Protein AF-A0A8S8Z5A9-F1 (afdb_monomer)

pLDDT: mean 86.57, std 15.51, range [42.53, 98.75]

Foldseek 3Di:
DLAADEAEDEDFFADDPVRLVVSLVVVQVCLVVPVRYQEYEYHWQQLPQDPCNVVVVDPPTGRTDDLVRLLVSQLVSQVSCPVRHQAYEYDCQAQPLVSNLVSCVSNHFKDFWFQLDDDPSVNRPRPHDRGDAPLNVQVSQVVVVHWKFWADPNRDTPGIPPDDDPDCDPRRVDNDGDIIMIGD

Structure (mmCIF, N/CA/C/O backbone):
data_AF-A0A8S8Z5A9-F1
#
_entry.id   AF-A0A8S8Z5A9-F1
#
loop_
_atom_site.group_PDB
_atom_site.id
_atom_site.type_symbol
_atom_site.label_atom_id
_atom_site.label_alt_id
_atom_site.label_comp_id
_atom_site.label_asym_id
_atom_site.label_entity_id
_atom_site.label_seq_id
_atom_site.pdbx_PDB_ins_code
_atom_site.Cartn_x
_atom_site.Cartn_y
_atom_site.Cartn_z
_atom_site.occupancy
_atom_site.B_iso_or_equiv
_atom_site.auth_seq_id
_atom_site.auth_comp_id
_atom_site.auth_asym_id
_atom_site.auth_atom_id
_atom_site.pdbx_PDB_model_num
ATOM 1 N N . MET A 1 1 ? 13.639 -3.369 20.917 1.00 74.44 1 MET A N 1
ATOM 2 C CA . MET A 1 1 ? 13.178 -1.964 21.023 1.00 74.44 1 MET A CA 1
ATOM 3 C C . MET A 1 1 ? 11.652 -1.813 21.007 1.00 74.44 1 MET A C 1
ATOM 5 O O . MET A 1 1 ? 11.194 -0.765 21.423 1.00 74.44 1 MET A O 1
ATOM 9 N N . GLY A 1 2 ? 10.850 -2.814 20.597 1.00 85.44 2 GLY A N 1
ATOM 10 C CA . GLY A 1 2 ? 9.377 -2.761 20.727 1.00 85.44 2 GLY A CA 1
ATOM 11 C C . GLY A 1 2 ? 8.669 -1.743 19.820 1.00 85.44 2 GLY A C 1
ATOM 12 O O . GLY A 1 2 ? 7.470 -1.531 19.959 1.00 85.44 2 GLY A O 1
ATOM 13 N N . ILE A 1 3 ? 9.410 -1.118 18.902 1.00 89.69 3 ILE A N 1
ATOM 14 C CA . ILE A 1 3 ? 8.929 -0.080 17.990 1.00 89.69 3 ILE A CA 1
ATOM 15 C C . ILE A 1 3 ? 8.166 -0.740 16.844 1.00 89.69 3 ILE A C 1
ATOM 17 O O . ILE A 1 3 ? 8.626 -1.734 16.280 1.00 89.69 3 ILE A O 1
ATOM 21 N N . LYS A 1 4 ? 7.010 -0.171 16.507 1.00 93.62 4 LYS A N 1
ATOM 22 C CA . LYS A 1 4 ? 6.229 -0.550 15.332 1.00 93.62 4 LYS A CA 1
ATOM 23 C C . LYS A 1 4 ? 6.688 0.233 14.109 1.00 93.62 4 LYS A C 1
ATOM 25 O O . LYS A 1 4 ? 7.067 1.394 14.236 1.00 93.62 4 LYS A O 1
ATOM 30 N N . SER A 1 5 ? 6.675 -0.412 12.948 1.00 93.94 5 SER A N 1
ATOM 31 C CA . SER A 1 5 ? 7.150 0.184 11.700 1.00 93.94 5 SER A CA 1
ATOM 32 C C . SER A 1 5 ? 6.285 -0.211 10.508 1.00 93.94 5 SER A C 1
ATOM 34 O O . SER A 1 5 ? 5.517 -1.171 10.560 1.00 93.94 5 SER A O 1
ATOM 36 N N . THR A 1 6 ? 6.472 0.506 9.411 1.00 95.38 6 THR A N 1
ATOM 37 C CA . THR A 1 6 ? 5.858 0.244 8.113 1.00 95.38 6 THR A CA 1
ATOM 38 C C . THR A 1 6 ? 6.874 -0.446 7.205 1.00 95.38 6 THR A C 1
ATOM 40 O O . THR A 1 6 ? 8.038 -0.045 7.151 1.00 95.38 6 THR A O 1
ATOM 43 N N . SER A 1 7 ? 6.446 -1.475 6.472 1.00 97.75 7 SER A N 1
ATOM 44 C CA . SER A 1 7 ? 7.240 -2.082 5.396 1.00 97.75 7 SER A CA 1
ATOM 45 C C . SER A 1 7 ? 6.749 -1.576 4.040 1.00 97.75 7 SER A C 1
ATOM 47 O O . SER A 1 7 ? 5.551 -1.379 3.846 1.00 97.75 7 SER A O 1
ATOM 49 N N . THR A 1 8 ? 7.654 -1.321 3.091 1.00 97.62 8 THR A N 1
ATOM 50 C CA . THR A 1 8 ? 7.276 -0.795 1.768 1.00 97.62 8 THR A CA 1
ATOM 51 C C . THR A 1 8 ? 8.057 -1.473 0.652 1.00 97.62 8 THR A C 1
ATOM 53 O O . THR A 1 8 ? 9.186 -1.911 0.858 1.00 97.62 8 THR A O 1
ATOM 56 N N . MET A 1 9 ? 7.469 -1.531 -0.542 1.00 98.06 9 MET A N 1
ATOM 57 C CA . MET A 1 9 ? 8.161 -1.961 -1.758 1.00 98.06 9 MET A CA 1
ATOM 58 C C . MET A 1 9 ? 7.775 -1.047 -2.913 1.00 98.06 9 MET A C 1
ATOM 60 O O . MET A 1 9 ? 6.607 -0.992 -3.296 1.00 98.06 9 MET A O 1
ATOM 64 N N . MET A 1 10 ? 8.758 -0.365 -3.501 1.00 96.25 10 MET A N 1
ATOM 65 C CA . MET A 1 10 ? 8.543 0.310 -4.775 1.00 96.25 10 MET A CA 1
ATOM 66 C C . MET A 1 10 ? 8.457 -0.720 -5.909 1.00 96.25 10 MET A C 1
ATOM 68 O O . MET A 1 10 ? 9.209 -1.694 -5.916 1.00 96.25 10 MET A O 1
ATOM 72 N N . PHE A 1 11 ? 7.542 -0.519 -6.855 1.00 97.31 11 PHE A N 1
ATOM 73 C CA . PHE A 1 11 ? 7.391 -1.377 -8.031 1.00 97.31 11 PHE A CA 1
ATOM 74 C C . PHE A 1 11 ? 7.001 -0.564 -9.271 1.00 97.31 11 PHE A C 1
ATOM 76 O O . PHE A 1 11 ? 6.548 0.573 -9.173 1.00 97.31 11 PHE A O 1
ATOM 83 N N . GLY A 1 12 ? 7.173 -1.148 -10.452 1.00 95.56 12 GLY A N 1
ATOM 84 C CA . GLY A 1 12 ? 6.837 -0.544 -11.737 1.00 95.56 12 GLY A CA 1
ATOM 85 C C . GLY A 1 12 ? 7.965 0.278 -12.359 1.00 95.56 12 GLY A C 1
ATOM 86 O O . GLY A 1 12 ? 7.700 1.016 -13.304 1.00 95.56 12 GLY A O 1
ATOM 87 N N . HIS A 1 13 ? 9.209 0.164 -11.878 1.00 94.19 13 HIS A N 1
ATOM 88 C CA . HIS A 1 13 ? 10.357 0.883 -12.443 1.00 94.19 13 HIS A CA 1
ATOM 89 C C . HIS A 1 13 ? 11.200 -0.012 -13.360 1.00 94.19 13 HIS A C 1
ATOM 91 O O . HIS A 1 13 ? 11.236 0.190 -14.567 1.00 94.19 13 HIS A O 1
ATOM 97 N N . LEU A 1 14 ? 11.852 -1.038 -12.823 1.00 95.62 14 LEU A N 1
ATOM 98 C CA . LEU A 1 14 ? 12.935 -1.807 -13.477 1.00 95.62 14 LEU A CA 1
ATOM 99 C C . LEU A 1 14 ? 13.026 -3.250 -12.975 1.00 95.62 14 LEU A C 1
ATOM 101 O O . LEU A 1 14 ? 13.651 -4.103 -13.591 1.00 95.62 14 LEU A O 1
ATOM 105 N N . GLU A 1 15 ? 12.436 -3.511 -11.820 1.00 96.31 15 GLU A N 1
ATOM 106 C CA . GLU A 1 15 ? 12.487 -4.777 -11.127 1.00 96.31 15 GLU A CA 1
ATOM 107 C C . GLU A 1 15 ? 11.745 -5.887 -11.880 1.00 96.31 15 GLU A C 1
ATOM 109 O O . GLU A 1 15 ? 10.695 -5.664 -12.492 1.00 96.31 15 GLU A O 1
ATOM 114 N N . THR A 1 16 ? 12.297 -7.096 -11.801 1.00 97.00 16 THR A N 1
ATOM 115 C CA . THR A 1 16 ? 11.665 -8.315 -12.302 1.00 97.00 16 THR A CA 1
ATOM 116 C C . THR A 1 16 ? 10.656 -8.843 -11.279 1.00 97.00 16 THR A C 1
ATOM 118 O O . THR A 1 16 ? 10.662 -8.451 -10.109 1.00 97.00 16 THR A O 1
ATOM 121 N N . ASN A 1 17 ? 9.806 -9.785 -11.694 1.00 97.44 17 ASN A N 1
ATOM 122 C CA . ASN A 1 17 ? 8.900 -10.466 -10.763 1.00 97.44 17 ASN A CA 1
ATOM 123 C C . ASN A 1 17 ? 9.666 -11.204 -9.655 1.00 97.44 17 ASN A C 1
ATOM 125 O O . ASN A 1 17 ? 9.225 -11.201 -8.512 1.00 97.44 17 ASN A O 1
ATOM 129 N N . GLU A 1 18 ? 10.831 -11.772 -9.975 1.00 98.38 18 GLU A N 1
ATOM 130 C CA . GLU A 1 18 ? 11.703 -12.429 -9.000 1.00 98.38 18 GLU A CA 1
ATOM 131 C C . GLU A 1 18 ? 12.180 -11.451 -7.919 1.00 98.38 18 GLU A C 1
ATOM 133 O O . GLU A 1 18 ? 12.081 -11.756 -6.734 1.00 98.38 18 GLU A O 1
ATOM 138 N N . HIS A 1 19 ? 12.592 -10.233 -8.294 1.00 98.50 19 HIS A N 1
ATOM 139 C CA . HIS A 1 19 ? 12.965 -9.207 -7.315 1.00 98.50 19 HIS A CA 1
ATOM 140 C C . HIS A 1 19 ? 11.805 -8.857 -6.374 1.00 98.50 19 HIS A C 1
ATOM 142 O O . HIS A 1 19 ? 12.014 -8.724 -5.170 1.00 98.50 19 HIS A O 1
ATOM 148 N N . ARG A 1 20 ? 10.579 -8.732 -6.902 1.00 98.44 20 ARG A N 1
ATOM 149 C CA . ARG A 1 20 ? 9.388 -8.428 -6.088 1.00 98.44 20 ARG A CA 1
ATOM 150 C C . ARG A 1 20 ? 9.061 -9.559 -5.114 1.00 98.44 20 ARG A C 1
ATOM 152 O O . ARG A 1 20 ? 8.795 -9.298 -3.945 1.00 98.44 20 ARG A O 1
ATOM 159 N N . VAL A 1 21 ? 9.103 -10.806 -5.585 1.00 98.38 21 VAL A N 1
ATOM 160 C CA . VAL A 1 21 ? 8.853 -11.993 -4.752 1.00 98.38 21 VAL A CA 1
ATOM 161 C C . VAL A 1 21 ? 9.907 -12.106 -3.652 1.00 98.38 21 VAL A C 1
ATOM 163 O O . VAL A 1 21 ? 9.539 -12.238 -2.489 1.00 98.38 21 VAL A O 1
ATOM 166 N N . ASN A 1 22 ? 11.191 -11.961 -3.986 1.00 98.69 22 ASN A N 1
ATOM 167 C CA . ASN A 1 22 ? 12.280 -12.019 -3.006 1.00 98.69 22 ASN A CA 1
ATOM 168 C C . ASN A 1 22 ? 12.183 -10.894 -1.964 1.00 98.69 22 ASN A C 1
ATOM 170 O O . ASN A 1 22 ? 12.475 -11.112 -0.788 1.00 98.69 22 ASN A O 1
ATOM 174 N N . HIS A 1 23 ? 11.739 -9.698 -2.362 1.00 98.75 23 HIS A N 1
ATOM 175 C CA . HIS A 1 23 ? 11.509 -8.595 -1.428 1.00 98.75 23 HIS A CA 1
ATOM 176 C C . HIS A 1 23 ? 10.339 -8.902 -0.478 1.00 98.75 23 HIS A C 1
ATOM 178 O O . HIS A 1 23 ? 10.478 -8.743 0.734 1.00 98.75 23 HIS A O 1
ATOM 184 N N . LEU A 1 24 ? 9.211 -9.404 -0.994 1.00 98.69 24 LEU A N 1
ATOM 185 C CA . LEU A 1 24 ? 8.075 -9.813 -0.158 1.00 98.69 24 LEU A CA 1
ATOM 186 C C . LEU A 1 24 ? 8.448 -10.941 0.810 1.00 98.69 24 LEU A C 1
ATOM 188 O O . LEU A 1 24 ? 8.054 -10.890 1.973 1.00 98.69 24 LEU A O 1
ATOM 192 N N . ASP A 1 25 ? 9.221 -11.928 0.356 1.00 98.69 25 ASP A N 1
ATOM 193 C CA . ASP A 1 25 ? 9.706 -13.023 1.201 1.00 98.69 25 ASP A CA 1
ATOM 194 C C . ASP A 1 25 ? 10.644 -12.508 2.302 1.00 98.69 25 ASP A C 1
ATOM 196 O O . ASP A 1 25 ? 10.454 -12.813 3.474 1.00 98.69 25 ASP A O 1
ATOM 200 N N . THR A 1 26 ? 11.559 -11.596 1.964 1.00 98.75 26 THR A N 1
ATOM 201 C CA . THR A 1 26 ? 12.422 -10.928 2.953 1.00 98.75 26 THR A CA 1
ATOM 202 C C . THR A 1 26 ? 11.601 -10.190 4.018 1.00 98.75 26 THR A C 1
ATOM 204 O O . THR A 1 26 ? 11.850 -10.348 5.212 1.00 98.75 26 THR A O 1
ATOM 207 N N . ILE A 1 27 ? 10.586 -9.413 3.615 1.00 98.62 27 ILE A N 1
ATOM 208 C CA . ILE A 1 27 ? 9.681 -8.721 4.552 1.00 98.62 27 ILE A CA 1
ATOM 209 C C . ILE A 1 27 ? 8.958 -9.732 5.449 1.00 98.62 27 ILE A C 1
ATOM 211 O O . ILE A 1 27 ? 8.841 -9.518 6.658 1.00 98.62 27 ILE A O 1
ATOM 215 N N . ARG A 1 28 ? 8.485 -10.836 4.867 1.00 98.56 28 ARG A N 1
ATOM 216 C CA . ARG A 1 28 ? 7.773 -11.899 5.577 1.00 98.56 28 ARG A CA 1
ATOM 217 C C . ARG A 1 28 ? 8.649 -12.563 6.635 1.00 98.56 28 ARG A C 1
ATOM 219 O O . ARG A 1 28 ? 8.179 -12.746 7.757 1.00 98.56 28 ARG A O 1
ATOM 226 N N . GLU A 1 29 ? 9.891 -12.908 6.310 1.00 98.62 29 GLU A N 1
ATOM 227 C CA . GLU A 1 29 ? 10.808 -13.543 7.262 1.00 98.62 29 GLU A CA 1
ATOM 228 C C . GLU A 1 29 ? 11.201 -12.580 8.387 1.00 98.62 29 GLU A C 1
ATOM 230 O O . GLU A 1 29 ? 11.067 -12.932 9.559 1.00 98.62 29 GLU A O 1
ATOM 235 N N . ILE A 1 30 ? 11.521 -11.319 8.068 1.00 98.06 30 ILE A N 1
ATOM 236 C CA . ILE A 1 30 ? 11.767 -10.285 9.091 1.00 98.06 30 ILE A CA 1
ATOM 237 C C . ILE A 1 30 ? 10.557 -10.144 10.022 1.00 98.06 30 ILE A C 1
ATOM 239 O O . ILE A 1 30 ? 10.708 -10.018 11.241 1.00 98.06 30 ILE A O 1
ATOM 243 N N . GLN A 1 31 ? 9.340 -10.169 9.478 1.00 97.88 31 GLN A N 1
ATOM 244 C CA . GLN A 1 31 ? 8.137 -10.067 10.294 1.00 97.88 31 GLN A CA 1
ATOM 245 C C . GLN A 1 31 ? 7.926 -11.291 11.185 1.00 97.88 31 GLN A C 1
ATOM 247 O O . GLN A 1 31 ? 7.551 -11.123 12.344 1.00 97.88 31 GLN A O 1
ATOM 252 N N . LYS A 1 32 ? 8.163 -12.506 10.683 1.00 97.81 32 LYS A N 1
ATOM 253 C CA . LYS A 1 32 ? 8.072 -13.730 11.495 1.00 97.81 32 LYS A CA 1
ATOM 254 C C . LYS A 1 32 ? 9.053 -13.710 12.664 1.00 97.81 32 LYS A C 1
ATOM 256 O O . LYS A 1 32 ? 8.712 -14.180 13.744 1.00 97.81 32 LYS A O 1
ATOM 261 N N . GLU A 1 33 ? 10.246 -13.162 12.454 1.00 97.25 33 GLU A N 1
ATOM 262 C CA . GLU A 1 33 ? 11.268 -13.054 13.495 1.00 97.25 33 GLU A CA 1
ATOM 263 C C . GLU A 1 33 ? 10.962 -11.947 14.513 1.00 97.25 33 GLU A C 1
ATOM 265 O O . GLU A 1 33 ? 11.204 -12.119 15.708 1.00 97.25 33 GLU A O 1
ATOM 270 N N . THR A 1 34 ? 10.447 -10.799 14.059 1.00 96.12 34 THR A N 1
ATOM 271 C CA . THR A 1 34 ? 10.408 -9.575 14.882 1.00 96.12 34 THR A CA 1
ATOM 272 C C . THR A 1 34 ? 9.012 -9.116 15.300 1.00 96.12 34 THR A C 1
ATOM 274 O O . THR A 1 34 ? 8.881 -8.428 16.315 1.00 96.12 34 THR A O 1
ATOM 277 N N . GLY A 1 35 ? 7.970 -9.430 14.524 1.00 95.75 35 GLY A N 1
ATOM 278 C CA . GLY A 1 35 ? 6.605 -8.917 14.709 1.00 95.75 35 GLY A CA 1
ATOM 279 C C . GLY A 1 35 ? 6.501 -7.382 14.692 1.00 95.75 35 GLY A C 1
ATOM 280 O O . GLY A 1 35 ? 5.598 -6.805 15.316 1.00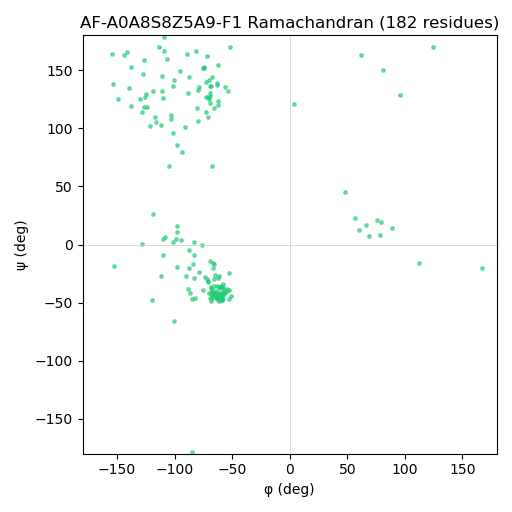 95.75 35 GLY A O 1
ATOM 281 N N . GLY A 1 36 ? 7.474 -6.702 14.076 1.00 95.88 36 GLY A N 1
ATOM 282 C CA . GLY A 1 36 ? 7.641 -5.249 14.143 1.00 95.88 36 GLY A CA 1
ATOM 283 C C . GLY A 1 36 ? 6.775 -4.464 13.157 1.00 95.88 36 GLY A C 1
ATOM 284 O O . GLY A 1 36 ? 6.400 -3.329 13.454 1.00 95.88 36 GLY A O 1
ATOM 285 N N . PHE A 1 37 ? 6.431 -5.049 12.012 1.00 97.31 37 PHE A N 1
ATOM 286 C CA . PHE A 1 37 ? 5.636 -4.382 10.989 1.00 97.31 37 PHE A CA 1
ATOM 287 C C . PHE A 1 37 ? 4.150 -4.388 11.335 1.00 97.31 37 PHE A C 1
ATOM 289 O O . PHE A 1 37 ? 3.590 -5.420 11.710 1.00 97.31 37 PHE A O 1
ATOM 296 N N . THR A 1 38 ? 3.512 -3.229 11.205 1.00 96.12 38 THR A N 1
ATOM 297 C CA . THR A 1 38 ? 2.052 -3.081 11.308 1.00 96.12 38 THR A CA 1
ATOM 298 C C . THR A 1 38 ? 1.370 -3.235 9.958 1.00 96.12 38 THR A C 1
ATOM 300 O O . THR A 1 38 ? 0.216 -3.656 9.906 1.00 96.12 38 THR A O 1
ATOM 303 N N . GLU A 1 39 ? 2.082 -2.915 8.877 1.00 97.25 39 GLU A N 1
ATOM 304 C CA . GLU A 1 39 ? 1.544 -2.892 7.523 1.00 97.25 39 GLU A CA 1
ATOM 305 C C . GLU A 1 39 ? 2.617 -3.113 6.451 1.00 97.25 39 GLU A C 1
ATOM 307 O O . GLU A 1 39 ? 3.824 -2.941 6.678 1.00 97.25 39 GLU A O 1
ATOM 312 N N . PHE A 1 40 ? 2.135 -3.440 5.256 1.00 98.38 40 PHE A N 1
ATOM 313 C CA . PHE A 1 40 ? 2.887 -3.426 4.013 1.00 98.38 40 PHE A CA 1
ATOM 314 C C . PHE A 1 40 ? 2.269 -2.433 3.019 1.00 98.38 40 PHE A C 1
ATOM 316 O O . PHE A 1 40 ? 1.060 -2.448 2.789 1.00 98.38 40 PHE A O 1
ATOM 323 N N . VAL A 1 41 ? 3.105 -1.590 2.406 1.00 97.69 41 VAL A N 1
ATOM 324 C CA . VAL A 1 41 ? 2.687 -0.573 1.427 1.00 97.69 41 VAL A CA 1
ATOM 325 C C . VAL A 1 41 ? 3.401 -0.803 0.088 1.00 97.69 41 VAL A C 1
ATOM 327 O O . VAL A 1 41 ? 4.578 -0.446 -0.056 1.00 97.69 41 VAL A O 1
ATOM 330 N N . PRO A 1 42 ? 2.734 -1.385 -0.923 1.00 97.19 42 PRO A N 1
ATOM 331 C CA . PRO A 1 42 ? 3.243 -1.384 -2.287 1.00 97.19 42 PRO A CA 1
ATOM 332 C C . PRO A 1 42 ? 3.140 0.032 -2.876 1.00 97.19 42 PRO A C 1
ATOM 334 O O . PRO A 1 42 ? 2.083 0.662 -2.871 1.00 97.19 42 PRO A O 1
ATOM 337 N N . LEU A 1 43 ? 4.252 0.550 -3.394 1.00 95.31 43 LEU A N 1
ATOM 338 C CA . LEU A 1 43 ? 4.366 1.917 -3.897 1.00 95.31 43 LEU A CA 1
ATOM 339 C C . LEU A 1 43 ? 4.664 1.907 -5.393 1.00 95.31 43 LEU A C 1
ATOM 341 O O . LEU A 1 43 ? 5.794 1.663 -5.814 1.00 95.31 43 LEU A O 1
ATOM 345 N N . ASN A 1 44 ? 3.660 2.224 -6.205 1.00 93.38 44 ASN A N 1
ATOM 346 C CA . ASN A 1 44 ? 3.865 2.356 -7.639 1.00 93.38 44 ASN A CA 1
ATOM 347 C C . ASN A 1 44 ? 4.834 3.511 -7.940 1.00 93.38 44 ASN A C 1
ATOM 349 O O . ASN A 1 44 ? 4.807 4.584 -7.308 1.00 93.38 44 ASN A O 1
ATOM 353 N N . PHE A 1 45 ? 5.738 3.254 -8.877 1.00 93.31 45 PHE A N 1
ATOM 354 C CA . PHE A 1 45 ? 6.730 4.203 -9.336 1.00 93.31 45 PHE A CA 1
ATOM 355 C C . PHE A 1 45 ? 6.053 5.330 -10.119 1.00 93.31 45 PHE A C 1
ATOM 357 O O . PHE A 1 45 ? 5.393 5.099 -11.127 1.00 93.31 45 PHE A O 1
ATOM 364 N N . VAL A 1 46 ? 6.244 6.562 -9.646 1.00 88.06 46 VAL A N 1
ATOM 365 C CA . VAL A 1 46 ? 5.755 7.776 -10.304 1.00 88.06 46 VAL A CA 1
ATOM 366 C C . VAL A 1 46 ? 6.947 8.425 -10.996 1.00 88.06 46 VAL A C 1
ATOM 368 O O . VAL A 1 46 ? 7.860 8.931 -10.348 1.00 88.06 46 VAL A O 1
ATOM 371 N N . TYR A 1 47 ? 6.970 8.342 -12.324 1.00 87.00 47 TYR A N 1
ATOM 372 C CA . TYR A 1 47 ? 8.139 8.708 -13.125 1.00 87.00 47 TYR A CA 1
ATOM 373 C C . TYR A 1 47 ? 8.317 10.213 -13.341 1.00 87.00 47 TYR A C 1
ATOM 375 O O . TYR A 1 47 ? 9.427 10.651 -13.643 1.00 87.00 47 TYR A O 1
ATOM 383 N N . SER A 1 48 ? 7.229 10.983 -13.234 1.00 81.50 48 SER A N 1
ATOM 384 C CA . SER A 1 48 ? 7.136 12.387 -13.654 1.00 81.50 48 SER A CA 1
ATOM 385 C C . SER A 1 48 ? 8.214 13.261 -13.021 1.00 81.50 48 SER A C 1
ATOM 387 O O . SER A 1 48 ? 8.807 14.068 -13.726 1.00 81.50 48 SER A O 1
ATOM 389 N N . GLU A 1 49 ? 8.546 13.027 -11.749 1.00 76.69 49 GLU A N 1
ATOM 390 C CA . GLU A 1 49 ? 9.580 13.763 -11.009 1.00 76.69 49 GLU A CA 1
ATOM 391 C C . GLU A 1 49 ? 10.841 12.944 -10.689 1.00 76.69 49 GLU A C 1
ATOM 393 O O . GLU A 1 49 ? 11.767 13.449 -10.059 1.00 76.69 49 GLU A O 1
ATOM 398 N N . ALA A 1 50 ? 10.943 11.702 -11.168 1.00 85.69 50 ALA A N 1
ATOM 399 C CA . ALA A 1 50 ? 12.066 10.825 -10.848 1.00 85.69 50 ALA A CA 1
ATOM 400 C C . ALA A 1 50 ? 13.308 11.136 -11.719 1.00 85.69 50 ALA A C 1
ATOM 402 O O . ALA A 1 50 ? 13.266 10.906 -12.935 1.00 85.69 50 ALA A O 1
ATOM 403 N N . PRO A 1 51 ? 14.458 11.559 -11.141 1.00 87.38 51 PRO A N 1
ATOM 404 C CA . PRO A 1 51 ? 15.666 11.876 -11.915 1.00 87.38 51 PRO A CA 1
ATOM 405 C C . PRO A 1 51 ? 16.167 10.701 -12.761 1.00 87.38 51 PRO A C 1
ATOM 407 O O . PRO A 1 51 ? 16.588 10.886 -13.900 1.00 87.38 51 PRO A O 1
ATOM 410 N N . MET A 1 52 ? 16.048 9.478 -12.237 1.00 87.69 52 MET A N 1
ATOM 411 C CA . MET A 1 52 ? 16.402 8.247 -12.951 1.00 87.69 52 MET A CA 1
ATOM 412 C C . MET A 1 52 ? 15.635 8.068 -14.266 1.00 87.69 52 MET A C 1
ATOM 414 O O . MET A 1 52 ? 16.205 7.570 -15.236 1.00 87.69 52 MET A O 1
ATOM 418 N N . TYR A 1 53 ? 14.376 8.518 -14.320 1.00 89.19 53 TYR A N 1
ATOM 419 C CA . TYR A 1 53 ? 13.577 8.506 -15.542 1.00 89.19 53 TYR A CA 1
ATOM 420 C C . TYR A 1 53 ? 13.887 9.719 -16.424 1.00 89.19 53 TYR A C 1
ATOM 422 O O . TYR A 1 53 ? 14.127 9.559 -17.620 1.00 89.19 53 TYR A O 1
ATOM 430 N N . LYS A 1 54 ? 13.950 10.927 -15.845 1.00 89.56 54 LYS A N 1
ATOM 431 C CA . LYS A 1 54 ? 14.244 12.171 -16.587 1.00 89.56 54 LYS A CA 1
ATOM 432 C C . LYS A 1 54 ? 15.578 12.109 -17.335 1.00 89.56 54 LYS A C 1
ATOM 434 O O . LYS A 1 54 ? 15.665 12.572 -18.467 1.00 89.56 54 LYS A O 1
ATOM 439 N N . HIS A 1 55 ? 16.596 11.511 -16.723 1.00 91.00 55 HIS A N 1
ATOM 440 C CA . HIS A 1 55 ? 17.939 11.406 -17.294 1.00 91.00 55 HIS A CA 1
ATOM 441 C C . HIS A 1 55 ? 18.223 10.055 -17.959 1.00 91.00 55 HIS A C 1
ATOM 443 O O . HIS A 1 55 ? 19.353 9.837 -18.382 1.00 91.00 55 HIS A O 1
ATOM 449 N N . GLN A 1 56 ? 17.227 9.160 -18.050 1.00 89.69 56 GLN A N 1
ATOM 450 C CA . GLN A 1 56 ? 17.372 7.822 -18.643 1.00 89.69 56 GLN A CA 1
ATOM 451 C C . GLN A 1 56 ? 18.610 7.079 -18.104 1.00 89.69 56 GLN A C 1
ATOM 453 O O . GLN A 1 56 ? 19.386 6.501 -18.859 1.00 89.69 56 GLN A O 1
ATOM 458 N N . LEU A 1 57 ? 18.810 7.117 -16.778 1.00 91.94 57 LEU A N 1
ATOM 459 C CA . LEU A 1 57 ? 20.026 6.592 -16.134 1.00 91.94 57 LEU A CA 1
ATOM 460 C C . LEU A 1 57 ? 20.179 5.070 -16.277 1.00 91.94 57 LEU A C 1
ATOM 462 O O . LEU A 1 57 ? 21.261 4.534 -16.047 1.00 91.94 57 LEU A O 1
ATOM 466 N N . HIS A 1 58 ? 19.097 4.377 -16.636 1.00 91.69 58 HIS A N 1
ATOM 467 C CA . HIS A 1 58 ? 19.046 2.929 -16.777 1.00 91.69 58 HIS A CA 1
ATOM 468 C C . HIS A 1 58 ? 18.230 2.539 -18.008 1.00 91.69 58 HIS A C 1
ATOM 470 O O . HIS A 1 58 ? 17.124 3.043 -18.217 1.00 91.69 58 HIS A O 1
ATOM 476 N N . GLU A 1 59 ? 18.754 1.596 -18.789 1.00 91.69 59 GLU A N 1
ATOM 477 C CA . GLU A 1 59 ? 18.017 0.986 -19.892 1.00 91.69 59 GLU A CA 1
ATOM 478 C C . GLU A 1 59 ? 16.791 0.225 -19.362 1.00 91.69 59 GLU A C 1
ATOM 480 O O . GLU A 1 59 ? 16.847 -0.440 -18.328 1.00 91.69 59 GLU A O 1
ATOM 485 N N . GLY A 1 60 ? 15.661 0.344 -20.063 1.00 90.19 60 GLY A N 1
ATOM 486 C CA . GLY A 1 60 ? 14.424 -0.353 -19.705 1.00 90.19 60 GLY A CA 1
ATOM 487 C C . GLY A 1 60 ? 13.628 0.275 -18.556 1.00 90.19 60 GLY A C 1
ATOM 488 O O . GLY A 1 60 ? 12.649 -0.328 -18.113 1.00 90.19 60 GLY A O 1
ATOM 489 N N . ILE A 1 61 ? 13.997 1.472 -18.077 1.00 93.88 61 ILE A N 1
ATOM 490 C CA . ILE A 1 61 ? 13.241 2.149 -17.017 1.00 93.88 61 ILE A CA 1
ATOM 491 C C . ILE A 1 61 ? 11.812 2.471 -17.470 1.00 93.88 61 ILE A C 1
ATOM 493 O O . ILE A 1 61 ? 11.568 3.126 -18.486 1.00 93.88 61 ILE A O 1
ATOM 497 N N . ARG A 1 62 ? 10.841 1.985 -16.699 1.00 93.06 62 ARG A N 1
ATOM 498 C CA . ARG A 1 62 ? 9.409 2.127 -16.966 1.00 93.06 62 ARG A CA 1
ATOM 499 C C . ARG A 1 62 ? 8.851 3.398 -16.332 1.00 93.06 62 ARG A C 1
ATOM 501 O O . ARG A 1 62 ? 9.455 3.998 -15.450 1.00 93.06 62 ARG A O 1
ATOM 508 N N . LYS A 1 63 ? 7.658 3.786 -16.783 1.00 92.19 63 LYS A N 1
ATOM 509 C CA . LYS A 1 63 ? 6.906 4.945 -16.275 1.00 92.19 63 LYS A CA 1
ATOM 510 C C . LYS A 1 63 ? 6.094 4.648 -15.002 1.00 92.19 63 LYS A C 1
ATOM 512 O O . LYS A 1 63 ? 5.363 5.513 -14.544 1.00 92.19 63 LYS A O 1
ATOM 517 N N . GLY A 1 64 ? 6.168 3.433 -14.471 1.00 92.81 64 GLY A N 1
ATOM 518 C CA . GLY A 1 64 ? 5.227 2.920 -13.480 1.00 92.81 64 GLY A CA 1
ATOM 519 C C . GLY A 1 64 ? 4.585 1.618 -13.943 1.00 92.81 64 GLY A C 1
ATOM 520 O O . GLY A 1 64 ? 4.740 1.181 -15.091 1.00 92.81 64 GLY A O 1
ATOM 521 N N . ALA A 1 65 ? 3.874 0.982 -13.024 1.00 93.50 65 ALA A N 1
ATOM 522 C CA . ALA A 1 65 ? 3.120 -0.232 -13.277 1.00 93.50 65 ALA A CA 1
ATOM 523 C C . ALA A 1 65 ? 1.838 0.058 -14.072 1.00 93.50 65 ALA A C 1
ATOM 525 O O . ALA A 1 65 ? 1.243 1.131 -13.966 1.00 93.50 65 ALA A O 1
ATOM 526 N N . SER A 1 66 ? 1.384 -0.927 -14.852 1.00 94.56 66 SER A N 1
ATOM 527 C CA . SER A 1 66 ? 0.031 -0.897 -15.415 1.00 94.56 66 SER A CA 1
ATOM 528 C C . SER A 1 66 ? -1.006 -1.159 -14.319 1.00 94.56 66 SER A C 1
ATOM 530 O O . SER A 1 66 ? -0.682 -1.739 -13.283 1.00 94.56 66 SER A O 1
ATOM 532 N N . SER A 1 67 ? -2.276 -0.817 -14.557 1.00 94.94 67 SER A N 1
ATOM 533 C CA . SER A 1 67 ? -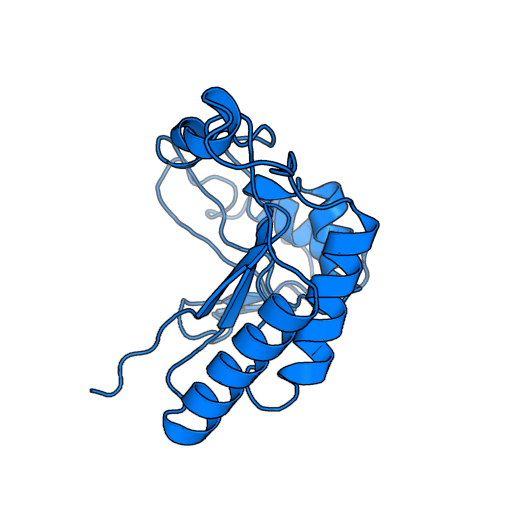3.351 -1.113 -13.598 1.00 94.94 67 SER A CA 1
ATOM 534 C C . SER A 1 67 ? -3.443 -2.609 -13.272 1.00 94.94 67 SER A C 1
ATOM 536 O O . SER A 1 67 ? -3.585 -2.974 -12.112 1.00 94.94 67 SER A O 1
ATOM 538 N N . ASN A 1 68 ? -3.287 -3.490 -14.267 1.00 97.00 68 ASN A N 1
ATOM 539 C CA . ASN A 1 68 ? -3.281 -4.937 -14.030 1.00 97.00 68 ASN A CA 1
ATOM 540 C C . ASN A 1 68 ? -2.098 -5.372 -13.160 1.00 97.00 68 ASN A C 1
ATOM 542 O O . ASN A 1 68 ? -2.260 -6.215 -12.284 1.00 97.00 68 ASN A O 1
ATOM 546 N N . ASP A 1 69 ? -0.920 -4.788 -13.379 1.00 97.00 69 ASP A N 1
ATOM 547 C CA . ASP A 1 69 ? 0.268 -5.093 -12.585 1.00 97.00 69 ASP A CA 1
ATOM 548 C C . ASP A 1 69 ? 0.104 -4.616 -11.131 1.00 97.00 69 ASP A C 1
ATOM 550 O O . ASP A 1 69 ? 0.381 -5.367 -10.200 1.00 97.00 69 ASP A O 1
ATOM 554 N N . ALA A 1 70 ? -0.454 -3.421 -10.915 1.00 97.06 70 ALA A N 1
ATOM 555 C CA . ALA A 1 70 ? -0.769 -2.922 -9.576 1.00 97.06 70 ALA A CA 1
ATOM 556 C C . ALA A 1 70 ? -1.802 -3.800 -8.845 1.00 97.06 70 ALA A C 1
ATOM 558 O O . ALA A 1 70 ? -1.601 -4.114 -7.670 1.00 97.06 70 ALA A O 1
ATOM 559 N N . LEU A 1 71 ? -2.858 -4.256 -9.533 1.00 98.19 71 LEU A N 1
ATOM 560 C CA . LEU A 1 71 ? -3.833 -5.204 -8.978 1.00 98.19 71 LEU A CA 1
ATOM 561 C C . LEU A 1 71 ? -3.162 -6.518 -8.558 1.00 98.19 71 LEU A C 1
ATOM 563 O O . LEU A 1 71 ? -3.365 -6.990 -7.438 1.00 98.19 71 LEU A O 1
ATOM 567 N N . LEU A 1 72 ? -2.326 -7.085 -9.432 1.00 98.19 72 LEU A N 1
ATOM 568 C CA . LEU A 1 72 ? -1.611 -8.331 -9.159 1.00 98.19 72 LEU A CA 1
ATOM 569 C C . LEU A 1 72 ? -0.631 -8.190 -7.996 1.00 98.19 72 LEU A C 1
ATOM 571 O O . LEU A 1 72 ? -0.585 -9.079 -7.152 1.00 98.19 72 LEU A O 1
ATOM 575 N N . VAL A 1 73 ? 0.111 -7.083 -7.906 1.00 98.25 73 VAL A N 1
ATOM 576 C CA . VAL A 1 73 ? 1.027 -6.833 -6.784 1.00 98.25 73 VAL A CA 1
ATOM 577 C C . VAL A 1 73 ? 0.270 -6.836 -5.458 1.00 98.25 73 VAL A C 1
ATOM 579 O O . VAL A 1 73 ? 0.677 -7.550 -4.548 1.00 98.25 73 VAL A O 1
ATOM 582 N N . HIS A 1 74 ? -0.862 -6.136 -5.353 1.00 98.56 74 HIS A N 1
ATOM 583 C CA . HIS A 1 74 ? -1.643 -6.118 -4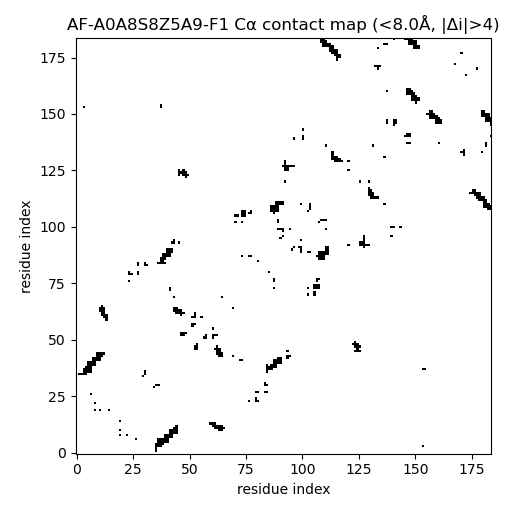.110 1.00 98.56 74 HIS A CA 1
ATOM 584 C C . HIS A 1 74 ? -2.213 -7.502 -3.758 1.00 98.56 74 HIS A C 1
ATOM 586 O O . HIS A 1 74 ? -2.124 -7.927 -2.601 1.00 98.56 74 HIS A O 1
ATOM 592 N N . ALA A 1 75 ? -2.729 -8.243 -4.744 1.00 98.56 75 ALA A N 1
ATOM 593 C CA . ALA A 1 75 ? -3.297 -9.570 -4.508 1.00 98.56 75 ALA A CA 1
ATOM 594 C C . ALA A 1 75 ? -2.226 -10.593 -4.112 1.00 98.56 75 ALA A C 1
ATOM 596 O O . ALA A 1 75 ? -2.419 -11.366 -3.173 1.00 98.56 75 ALA A O 1
ATOM 597 N N . ILE A 1 76 ? -1.072 -10.573 -4.783 1.00 98.50 76 ILE A N 1
ATOM 598 C CA . ILE A 1 76 ? 0.062 -11.442 -4.459 1.00 98.50 76 ILE A CA 1
ATOM 599 C C . ILE A 1 76 ? 0.609 -11.095 -3.075 1.00 98.50 76 ILE A C 1
ATOM 601 O O . ILE A 1 76 ? 0.833 -12.007 -2.281 1.00 98.50 76 ILE A O 1
ATOM 605 N N . SER A 1 77 ? 0.755 -9.810 -2.739 1.00 98.62 77 SER A N 1
ATOM 606 C CA . SER A 1 77 ? 1.160 -9.388 -1.395 1.00 98.62 77 SER A CA 1
ATOM 607 C C . SER A 1 77 ? 0.197 -9.903 -0.328 1.00 98.62 77 SER A C 1
ATOM 609 O O . SER A 1 77 ? 0.657 -10.442 0.676 1.00 98.62 77 SER A O 1
ATOM 611 N N . ARG A 1 78 ? -1.124 -9.838 -0.557 1.00 98.50 78 ARG A N 1
ATOM 612 C CA . ARG A 1 78 ? -2.124 -10.410 0.363 1.00 98.50 78 ARG A CA 1
ATOM 613 C C . ARG A 1 78 ? -1.921 -11.904 0.568 1.00 98.50 78 ARG A C 1
ATOM 615 O O . ARG A 1 78 ? -1.982 -12.367 1.701 1.00 98.50 78 ARG A O 1
ATOM 622 N N . ILE A 1 79 ? -1.675 -12.651 -0.503 1.00 98.38 79 ILE A N 1
ATOM 623 C CA . ILE A 1 79 ? -1.473 -14.102 -0.429 1.00 98.38 79 ILE A CA 1
ATOM 624 C C . ILE A 1 79 ? -0.158 -14.433 0.292 1.00 98.38 79 ILE A C 1
ATOM 626 O O . ILE A 1 79 ? -0.150 -15.256 1.205 1.00 98.38 79 ILE A O 1
ATOM 630 N N . MET A 1 80 ? 0.947 -13.788 -0.086 1.00 98.50 80 MET A N 1
ATOM 631 C CA . MET A 1 80 ? 2.278 -14.073 0.462 1.00 98.50 80 MET A CA 1
ATOM 632 C C . MET A 1 80 ? 2.421 -13.668 1.932 1.00 98.50 80 MET A C 1
ATOM 634 O O . MET A 1 80 ? 3.083 -14.369 2.701 1.00 98.50 80 MET A O 1
ATOM 638 N N . LEU A 1 81 ? 1.800 -12.554 2.325 1.00 98.50 81 LEU A N 1
ATOM 639 C CA . LEU A 1 81 ? 1.872 -12.004 3.681 1.00 98.50 81 LEU A CA 1
ATOM 640 C C . LEU A 1 81 ? 0.711 -12.461 4.576 1.00 98.50 81 LEU A C 1
ATOM 642 O O . LEU A 1 81 ? 0.622 -12.032 5.727 1.00 98.50 81 LEU A O 1
ATOM 646 N N . ASN A 1 82 ? -0.163 -13.339 4.077 1.00 96.88 82 ASN A N 1
ATOM 647 C CA . ASN A 1 82 ? -1.302 -13.852 4.828 1.00 96.88 82 ASN A CA 1
ATOM 648 C C . ASN A 1 82 ? -0.865 -14.454 6.176 1.00 96.88 82 ASN A C 1
ATOM 650 O O . ASN A 1 82 ? 0.064 -15.264 6.224 1.00 96.88 82 ASN A O 1
ATOM 654 N N . ASN A 1 83 ? -1.561 -14.083 7.256 1.00 94.00 83 ASN A N 1
ATOM 655 C CA . ASN A 1 83 ? -1.252 -14.444 8.648 1.00 94.00 83 ASN A CA 1
ATOM 656 C C . ASN A 1 83 ? 0.128 -13.978 9.162 1.00 94.00 83 ASN A C 1
ATOM 658 O O . ASN A 1 83 ? 0.579 -14.455 10.203 1.00 94.00 83 ASN A O 1
ATOM 662 N N . VAL A 1 84 ? 0.822 -13.094 8.436 1.00 97.50 84 VAL A N 1
ATOM 663 C CA . VAL A 1 84 ? 2.135 -12.552 8.826 1.00 97.50 84 VAL A CA 1
ATOM 664 C C . VAL A 1 84 ? 2.076 -11.030 8.968 1.00 97.50 84 VAL A C 1
ATOM 666 O O . VAL A 1 84 ? 2.522 -10.491 9.981 1.00 97.50 84 VAL A O 1
ATOM 669 N N . ILE A 1 85 ? 1.497 -10.336 7.985 1.00 97.88 85 ILE A N 1
ATOM 670 C CA . ILE A 1 85 ? 1.169 -8.907 8.057 1.00 97.88 85 ILE A CA 1
ATOM 671 C C . ILE A 1 85 ? -0.299 -8.754 7.676 1.00 97.88 85 ILE A C 1
ATOM 673 O O . ILE A 1 85 ? -0.686 -9.006 6.534 1.00 97.88 85 ILE A O 1
ATOM 677 N N . ASP A 1 86 ? -1.118 -8.331 8.634 1.00 95.50 86 ASP A N 1
ATOM 678 C CA . ASP A 1 86 ? -2.567 -8.256 8.439 1.00 95.50 86 ASP A CA 1
ATOM 679 C C . ASP A 1 86 ? -2.967 -7.118 7.497 1.00 95.50 86 ASP A C 1
ATOM 681 O O . ASP A 1 86 ? -3.957 -7.229 6.768 1.00 95.50 86 ASP A O 1
ATOM 685 N N . ASN A 1 87 ? -2.176 -6.044 7.465 1.00 97.69 87 ASN A N 1
ATOM 686 C CA . ASN A 1 87 ? -2.559 -4.814 6.795 1.00 97.69 87 ASN A CA 1
ATOM 687 C C . ASN A 1 87 ? -1.758 -4.544 5.527 1.00 97.69 87 ASN A C 1
ATOM 689 O O . ASN A 1 87 ? -0.529 -4.491 5.543 1.00 97.69 87 ASN A O 1
ATOM 693 N N . ILE A 1 88 ? -2.484 -4.331 4.434 1.00 98.19 88 ILE A N 1
ATOM 694 C CA . ILE A 1 88 ? -1.944 -3.864 3.163 1.00 98.19 88 ILE A CA 1
ATOM 695 C C . ILE A 1 88 ? -2.585 -2.517 2.875 1.00 98.19 88 ILE A C 1
ATOM 697 O O . ILE A 1 88 ? -3.786 -2.442 2.584 1.00 98.19 88 ILE A O 1
ATOM 701 N N . GLN A 1 89 ? -1.766 -1.474 2.968 1.00 97.12 89 GLN A N 1
ATOM 702 C CA . GLN A 1 89 ? -2.174 -0.109 2.686 1.00 97.12 89 GLN A CA 1
ATOM 703 C C . GLN A 1 89 ? -1.976 0.190 1.213 1.00 97.12 89 GLN A C 1
ATOM 705 O O . GLN A 1 89 ? -0.894 -0.003 0.660 1.00 97.12 89 GLN A O 1
ATOM 710 N N . MET A 1 90 ? -3.014 0.730 0.591 1.00 94.62 90 MET A N 1
ATOM 711 C CA . MET A 1 90 ? -2.918 1.271 -0.754 1.00 94.62 90 MET A CA 1
ATOM 712 C C . MET A 1 90 ? -2.671 2.791 -0.693 1.00 94.62 90 MET A C 1
ATOM 714 O O . MET A 1 90 ? -3.104 3.472 0.238 1.00 94.62 90 MET A O 1
ATOM 718 N N . SER A 1 91 ? -1.955 3.341 -1.679 1.00 88.62 91 SER A N 1
ATOM 719 C CA . SER A 1 91 ? -1.634 4.774 -1.746 1.00 88.62 91 SER A CA 1
ATOM 720 C C . SER A 1 91 ? -2.540 5.519 -2.734 1.00 88.62 91 SER A C 1
ATOM 722 O O . SER A 1 91 ? -2.259 5.569 -3.932 1.00 88.62 91 SER A O 1
ATOM 724 N N . TRP A 1 92 ? -3.616 6.142 -2.243 1.00 87.56 92 TRP A N 1
ATOM 725 C CA . TRP A 1 92 ? -4.559 6.869 -3.106 1.00 87.56 92 TRP A CA 1
ATOM 726 C C . TRP A 1 92 ? -3.943 8.094 -3.788 1.00 87.56 92 TRP A C 1
ATOM 728 O O . TRP A 1 92 ? -4.365 8.454 -4.882 1.00 87.56 92 TRP A O 1
ATOM 738 N N . VAL A 1 93 ? -2.910 8.696 -3.193 1.00 82.25 93 VAL A N 1
ATOM 739 C CA . VAL A 1 93 ? -2.164 9.810 -3.802 1.00 82.25 93 VAL A CA 1
ATOM 740 C C . VAL A 1 93 ? -1.399 9.375 -5.055 1.00 82.25 93 VAL A C 1
ATOM 742 O O . VAL A 1 93 ? -1.220 10.168 -5.972 1.00 82.25 93 VAL A O 1
ATOM 745 N N . LYS A 1 94 ? -0.965 8.110 -5.123 1.00 83.69 94 LYS A N 1
ATOM 746 C CA . LYS A 1 94 ? -0.283 7.548 -6.299 1.00 83.69 94 LYS A CA 1
ATOM 747 C C . LYS A 1 94 ? -1.273 7.004 -7.325 1.00 83.69 94 LYS A C 1
ATOM 749 O O . LYS A 1 94 ? -1.089 7.204 -8.518 1.00 83.69 94 LYS A O 1
ATOM 754 N N . GLU A 1 95 ? -2.309 6.324 -6.847 1.00 87.56 95 GLU A N 1
ATOM 755 C CA . GLU A 1 95 ? -3.206 5.508 -7.675 1.00 87.56 95 GLU A CA 1
ATOM 756 C C . GLU A 1 95 ? -4.508 6.223 -8.074 1.00 87.56 95 GLU A C 1
ATOM 758 O O . GLU A 1 95 ? -5.188 5.830 -9.021 1.00 87.56 95 GLU A O 1
ATOM 763 N N . GLY A 1 96 ? -4.879 7.273 -7.348 1.00 88.50 96 GLY A N 1
ATOM 764 C CA . GLY A 1 96 ? -6.130 8.003 -7.508 1.00 88.50 96 GLY A CA 1
ATOM 765 C C . GLY A 1 96 ? -7.328 7.329 -6.817 1.00 88.50 96 GLY A C 1
ATOM 766 O O . GLY A 1 96 ? -7.390 6.098 -6.724 1.00 88.50 96 GLY A O 1
ATOM 767 N N . PRO A 1 97 ? -8.343 8.090 -6.354 1.00 87.88 97 PRO A N 1
ATOM 768 C CA . PRO A 1 97 ? -9.415 7.555 -5.500 1.00 87.88 97 PRO A CA 1
ATOM 769 C C . PRO A 1 97 ? -10.234 6.408 -6.115 1.00 87.88 97 PRO A C 1
ATOM 771 O O . PRO A 1 97 ? -10.610 5.463 -5.425 1.00 87.88 97 PRO A O 1
ATOM 774 N N . LYS A 1 98 ? -10.495 6.451 -7.429 1.00 89.50 98 LYS A N 1
ATOM 775 C CA . LYS A 1 98 ? -11.282 5.408 -8.115 1.00 89.50 98 LYS A CA 1
ATOM 776 C C . LYS A 1 98 ? -10.539 4.077 -8.189 1.00 89.50 98 LYS A C 1
ATOM 778 O O . LYS A 1 98 ? -11.116 3.036 -7.894 1.00 89.50 98 LYS A O 1
ATOM 783 N N . PHE A 1 99 ? -9.263 4.102 -8.572 1.00 93.38 99 PHE A N 1
ATOM 784 C CA . PHE A 1 99 ? -8.466 2.878 -8.636 1.00 93.38 99 PHE A CA 1
ATOM 785 C C . PHE A 1 99 ? -8.151 2.356 -7.227 1.00 93.38 99 PHE A C 1
ATOM 787 O O . PHE A 1 99 ? -8.164 1.149 -7.001 1.00 93.38 99 PHE A O 1
ATOM 794 N N . SER A 1 100 ? -8.023 3.259 -6.250 1.00 91.94 100 SER A N 1
ATOM 795 C CA . SER A 1 100 ? -7.901 2.924 -4.826 1.00 91.94 100 SER A CA 1
ATOM 796 C C . SER A 1 100 ? -9.010 2.015 -4.324 1.00 91.94 100 SER A C 1
ATOM 798 O O . SER A 1 100 ? -8.756 0.998 -3.684 1.00 91.94 100 SER A O 1
ATOM 800 N N . GLN A 1 101 ? -10.249 2.349 -4.673 1.00 92.62 101 GLN A N 1
ATOM 801 C CA . GLN A 1 101 ? -11.408 1.538 -4.335 1.00 92.62 101 GLN A CA 1
ATOM 802 C C . GLN A 1 101 ? -11.347 0.135 -4.957 1.00 92.62 101 GLN A C 1
ATOM 804 O O . GLN A 1 101 ? -11.759 -0.836 -4.325 1.00 92.62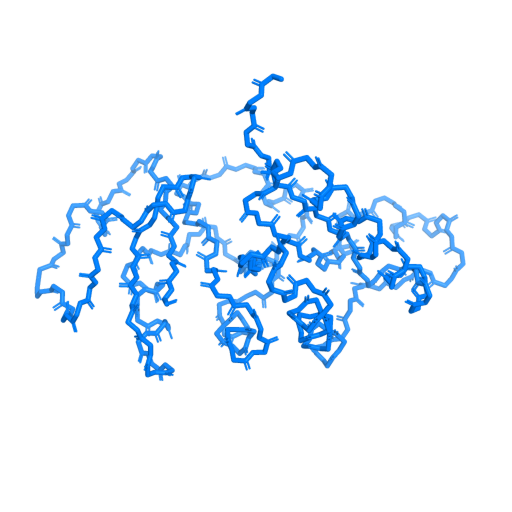 101 GLN A O 1
ATOM 809 N N . LEU A 1 102 ? -10.821 0.002 -6.178 1.00 95.00 102 LEU A N 1
ATOM 810 C CA . LEU A 1 102 ? -10.634 -1.307 -6.800 1.00 95.00 102 LEU A CA 1
ATOM 811 C C . LEU A 1 102 ? -9.565 -2.129 -6.067 1.00 95.00 102 LEU A C 1
ATOM 813 O O . LEU A 1 102 ? -9.762 -3.325 -5.855 1.00 95.00 102 LEU A O 1
ATOM 817 N N . LEU A 1 103 ? -8.477 -1.493 -5.626 1.00 96.88 103 LEU A N 1
ATOM 818 C CA . LEU A 1 103 ? -7.399 -2.145 -4.875 1.00 96.88 103 LEU A CA 1
ATOM 819 C C . LEU A 1 103 ? -7.873 -2.717 -3.529 1.00 96.88 103 LEU A C 1
ATOM 821 O O . LEU A 1 103 ? -7.378 -3.766 -3.111 1.00 96.88 103 LEU A O 1
ATOM 825 N N . LEU A 1 104 ? -8.898 -2.120 -2.907 1.00 95.56 104 LEU A N 1
ATOM 826 C CA . LEU A 1 104 ? -9.559 -2.691 -1.723 1.00 95.56 104 LEU A CA 1
ATOM 827 C C . LEU A 1 104 ? -10.209 -4.062 -1.986 1.00 95.56 104 LEU A C 1
ATOM 829 O O . LEU A 1 104 ? -10.337 -4.884 -1.083 1.00 95.56 104 LEU A O 1
ATOM 833 N N . ASN A 1 105 ? -10.613 -4.337 -3.229 1.00 95.81 105 ASN A N 1
ATOM 834 C CA . ASN A 1 105 ? -11.135 -5.646 -3.634 1.00 95.81 105 ASN A CA 1
ATOM 835 C C . ASN A 1 105 ? -10.031 -6.621 -4.074 1.00 95.81 105 ASN A C 1
ATOM 837 O O . ASN A 1 105 ? -10.318 -7.784 -4.345 1.00 95.81 105 ASN A O 1
ATOM 841 N N . TRP A 1 106 ? -8.780 -6.162 -4.139 1.00 97.38 106 TRP A N 1
ATOM 842 C CA . TRP A 1 106 ? -7.621 -6.917 -4.625 1.00 97.38 106 TRP A CA 1
ATOM 843 C C . TRP A 1 106 ? -6.541 -7.098 -3.554 1.00 97.38 106 TRP A C 1
ATOM 845 O O . TRP A 1 106 ? -5.372 -7.290 -3.863 1.00 97.38 106 TRP A O 1
ATOM 855 N N . GLY A 1 107 ? -6.933 -7.083 -2.279 1.00 95.75 107 GLY A N 1
ATOM 856 C CA . GLY A 1 107 ? -6.071 -7.476 -1.163 1.00 95.75 107 GLY A CA 1
ATOM 857 C C . G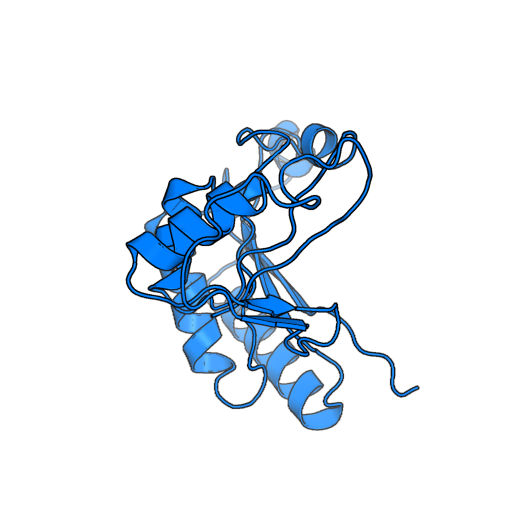LY A 1 107 ? -5.677 -6.343 -0.221 1.00 95.75 107 GLY A C 1
ATOM 85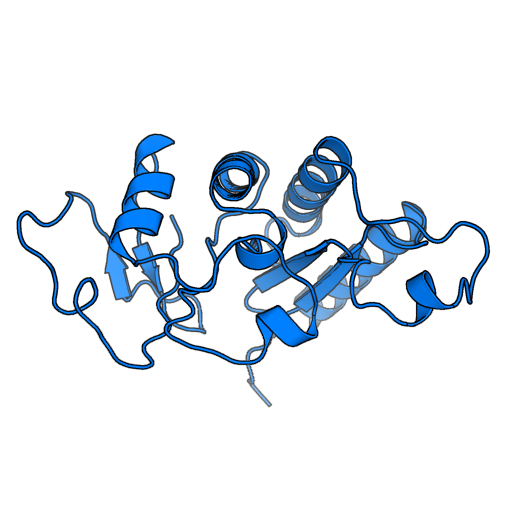8 O O . GLY A 1 107 ? -5.271 -6.642 0.906 1.00 95.75 107 GLY A O 1
ATOM 859 N N . ALA A 1 108 ? -5.850 -5.079 -0.618 1.00 97.56 108 ALA A N 1
ATOM 860 C CA . ALA A 1 108 ? -5.724 -3.959 0.310 1.00 97.56 108 ALA A CA 1
ATOM 861 C C . ALA A 1 108 ? -6.894 -3.951 1.303 1.00 97.56 108 ALA A C 1
ATOM 863 O O . ALA A 1 108 ? -8.031 -4.237 0.936 1.00 97.56 108 ALA A O 1
ATOM 864 N N . ASN A 1 109 ? -6.619 -3.608 2.555 1.00 96.62 109 ASN A N 1
ATOM 865 C CA . ASN A 1 109 ? -7.641 -3.408 3.590 1.00 96.62 109 ASN A CA 1
ATOM 866 C C . ASN A 1 109 ? -7.497 -2.060 4.299 1.00 96.62 109 ASN A C 1
ATOM 868 O O . ASN A 1 109 ? -8.277 -1.761 5.198 1.00 96.62 109 ASN A O 1
ATOM 872 N N . ASP A 1 110 ? -6.512 -1.262 3.896 1.00 96.06 110 ASP A N 1
ATOM 873 C CA . ASP A 1 110 ? -6.241 0.038 4.474 1.00 96.06 110 ASP A CA 1
ATOM 874 C C . ASP A 1 110 ? -6.197 1.113 3.386 1.00 96.06 110 ASP A C 1
ATOM 876 O O . ASP A 1 110 ? -5.401 1.071 2.439 1.00 96.06 110 ASP A O 1
ATOM 880 N N . PHE A 1 111 ? -7.124 2.055 3.515 1.00 91.94 111 PHE A N 1
ATOM 881 C CA . PHE A 1 111 ? -7.220 3.249 2.703 1.00 91.94 111 PHE A CA 1
ATOM 882 C C . PHE A 1 111 ? -6.408 4.319 3.427 1.00 91.94 111 PHE A C 1
ATOM 884 O O . PHE A 1 111 ? -6.862 4.874 4.431 1.00 91.94 111 PHE A O 1
ATOM 891 N N . GLY A 1 112 ? -5.185 4.545 2.936 1.00 82.38 112 GLY A N 1
ATOM 892 C CA . GLY A 1 112 ? -4.203 5.415 3.578 1.00 82.38 112 GLY A CA 1
ATOM 893 C C . GLY A 1 112 ? -4.724 6.818 3.920 1.00 82.38 112 GLY A C 1
ATOM 894 O O . GLY A 1 112 ? -5.805 7.236 3.506 1.00 82.38 112 GLY A O 1
ATOM 895 N N . GLY A 1 113 ? -3.931 7.558 4.690 1.00 72.38 113 GLY A N 1
ATOM 896 C CA . GLY A 1 113 ? -4.394 8.754 5.39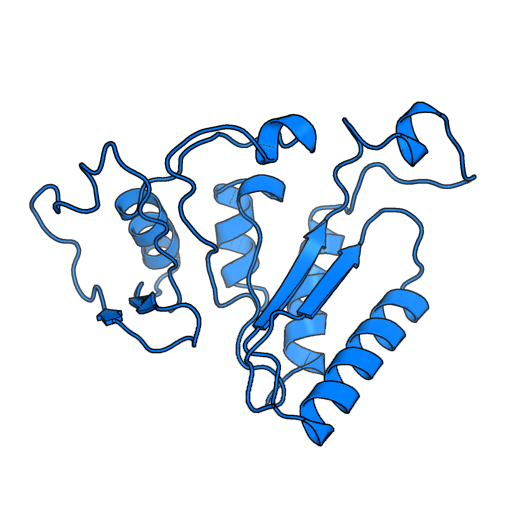2 1.00 72.38 113 GLY A CA 1
ATOM 897 C C . GLY A 1 113 ? -4.895 9.898 4.505 1.00 72.38 113 GLY A C 1
ATOM 898 O O . GLY A 1 113 ? -4.483 10.062 3.352 1.00 72.38 113 GLY A O 1
ATOM 899 N N . THR A 1 114 ? -5.766 10.731 5.074 1.00 63.94 114 THR A N 1
ATOM 900 C CA . THR A 1 114 ? -6.132 12.040 4.522 1.00 63.94 114 THR A CA 1
ATOM 901 C C . THR A 1 114 ? -4.978 13.024 4.704 1.00 63.94 114 THR A C 1
ATOM 903 O O . THR A 1 114 ? -4.663 13.405 5.829 1.00 63.94 114 THR A O 1
ATOM 906 N N . LEU A 1 115 ? -4.367 13.482 3.612 1.00 56.97 115 LEU A N 1
ATOM 907 C CA . LEU A 1 115 ? -3.456 14.623 3.673 1.00 56.97 115 LEU A CA 1
ATOM 908 C C . LEU A 1 115 ? -4.302 15.897 3.700 1.00 56.97 115 LEU A C 1
ATOM 910 O O . LEU A 1 115 ? -4.907 16.262 2.696 1.00 56.97 115 LEU A O 1
ATOM 914 N N . VAL A 1 116 ? -4.387 16.551 4.859 1.00 50.00 116 VAL A N 1
ATOM 915 C CA . VAL A 1 116 ? -4.944 17.904 4.972 1.00 50.00 116 VAL A CA 1
ATOM 916 C C . VAL A 1 116 ? -3.768 18.882 4.985 1.00 50.00 116 VAL A C 1
ATOM 918 O O . VAL A 1 116 ? -3.275 19.276 6.036 1.00 50.00 116 VAL A O 1
ATOM 921 N N . ASN A 1 117 ? -3.343 19.242 3.772 1.00 48.56 117 ASN A N 1
ATOM 922 C CA . ASN A 1 117 ? -2.447 20.339 3.389 1.00 48.56 117 ASN A CA 1
ATOM 923 C C . ASN A 1 117 ? -0.923 20.088 3.175 1.00 48.56 117 ASN A C 1
ATOM 925 O O . ASN A 1 117 ? -0.204 19.521 3.991 1.00 48.56 117 ASN A O 1
ATOM 929 N N . GLU A 1 118 ? -0.524 20.568 1.991 1.00 48.16 118 GLU A N 1
ATOM 930 C CA . GLU A 1 118 ? 0.729 20.845 1.261 1.00 48.16 118 GLU A CA 1
ATOM 931 C C . GLU A 1 118 ? 2.141 20.509 1.801 1.00 48.16 118 GLU A C 1
ATOM 933 O O . GLU A 1 118 ? 2.646 21.088 2.758 1.00 48.16 118 GLU A O 1
ATOM 938 N N . SER A 1 119 ? 2.865 19.674 1.029 1.00 42.53 119 SER A N 1
ATOM 939 C CA . SER A 1 119 ? 4.192 19.989 0.420 1.00 42.53 119 SER A CA 1
ATOM 940 C C . SER A 1 119 ? 4.928 18.755 -0.139 1.00 42.53 119 SER A C 1
ATOM 942 O O . SER A 1 119 ? 5.783 18.897 -1.010 1.00 42.53 119 SER A O 1
ATOM 944 N N . ILE A 1 120 ? 4.590 17.533 0.294 1.00 49.09 120 ILE A N 1
ATOM 945 C CA . ILE A 1 120 ? 5.396 16.334 -0.031 1.00 49.09 120 ILE A CA 1
ATOM 946 C C . ILE A 1 120 ? 4.968 15.662 -1.352 1.00 49.09 120 ILE A C 1
ATOM 948 O O . ILE A 1 120 ? 5.815 15.230 -2.131 1.00 49.09 120 ILE A O 1
ATOM 952 N N . SER A 1 1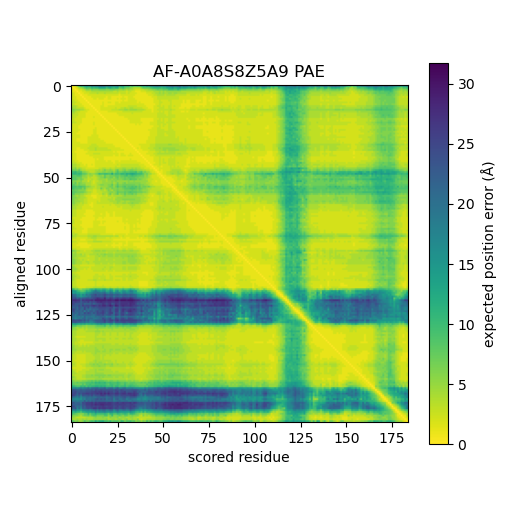21 ? 3.663 15.604 -1.650 1.00 48.56 121 SER A N 1
ATOM 953 C CA . SER A 1 121 ? 3.149 14.866 -2.824 1.00 48.56 121 SER A CA 1
ATOM 954 C C . SER A 1 121 ? 3.487 15.537 -4.167 1.00 48.56 121 SER A C 1
ATOM 956 O O . SER A 1 121 ? 3.768 14.857 -5.155 1.00 48.56 121 SER A O 1
ATOM 958 N N . THR A 1 122 ? 3.555 16.874 -4.195 1.00 47.91 122 THR A N 1
ATOM 959 C CA . THR A 1 122 ? 3.932 17.649 -5.391 1.00 47.91 122 THR A CA 1
ATOM 960 C C . THR A 1 122 ? 5.404 17.443 -5.756 1.00 47.91 122 THR A C 1
ATOM 962 O O . THR A 1 122 ? 5.726 17.321 -6.934 1.00 47.91 122 THR A O 1
ATOM 965 N N . ALA A 1 123 ? 6.296 17.326 -4.762 1.00 49.50 123 ALA A N 1
ATOM 966 C CA . ALA A 1 123 ? 7.721 17.075 -4.999 1.00 49.50 123 ALA A CA 1
ATOM 967 C C . ALA A 1 123 ? 7.992 15.680 -5.601 1.00 49.50 123 ALA A C 1
ATOM 969 O O . ALA A 1 123 ? 9.035 15.468 -6.213 1.00 49.50 123 ALA A O 1
ATOM 970 N N . ALA A 1 124 ? 7.049 14.741 -5.448 1.00 49.31 124 ALA A N 1
ATOM 971 C CA . ALA A 1 124 ? 7.121 13.382 -5.985 1.00 49.31 124 ALA A CA 1
ATOM 972 C C . ALA A 1 124 ? 6.284 13.164 -7.267 1.00 49.31 124 ALA A C 1
ATOM 974 O O . ALA A 1 124 ? 6.246 12.043 -7.775 1.00 49.31 124 ALA A O 1
ATOM 975 N N . GLY A 1 125 ? 5.626 14.206 -7.796 1.00 48.84 125 GLY A N 1
ATOM 976 C CA . GLY A 1 125 ? 4.969 14.175 -9.108 1.00 48.84 125 GLY A CA 1
ATOM 977 C C . GLY A 1 125 ? 3.600 13.488 -9.181 1.00 48.84 125 GLY A C 1
ATOM 978 O O . GLY A 1 125 ? 3.189 13.088 -10.271 1.00 48.84 125 GLY A O 1
ATOM 979 N N . ALA A 1 126 ? 2.903 13.318 -8.054 1.00 57.16 126 ALA A N 1
ATOM 980 C CA . ALA A 1 126 ? 1.563 12.728 -8.020 1.00 57.16 126 ALA A CA 1
ATOM 981 C C . ALA A 1 126 ? 0.500 13.648 -8.661 1.00 57.16 126 ALA A C 1
ATOM 983 O O . ALA A 1 126 ? 0.405 14.823 -8.311 1.00 57.16 126 ALA A O 1
ATOM 984 N N . GLU A 1 127 ? -0.327 13.107 -9.568 1.00 53.41 127 GLU A N 1
ATOM 985 C CA . GLU A 1 127 ? -1.372 13.864 -10.291 1.00 53.41 127 GLU A CA 1
ATOM 986 C C . GLU A 1 127 ? -2.716 13.936 -9.536 1.00 53.41 127 GLU A C 1
ATOM 988 O O . GLU A 1 127 ? -3.542 14.812 -9.802 1.00 53.41 127 GLU A O 1
ATOM 993 N N . PHE A 1 128 ? -2.963 13.028 -8.584 1.00 54.00 128 PHE A N 1
ATOM 994 C CA . PHE A 1 128 ? -4.270 12.863 -7.945 1.00 54.00 128 PHE A CA 1
ATOM 995 C C . PHE A 1 128 ? -4.412 13.655 -6.643 1.00 54.00 128 PHE A C 1
ATOM 997 O O . PHE A 1 128 ? -4.369 13.074 -5.567 1.00 54.00 128 PHE A O 1
ATOM 1004 N N . GLY A 1 129 ? -4.674 14.959 -6.762 1.00 53.62 129 GLY A N 1
ATOM 1005 C CA . GLY A 1 129 ? -5.234 15.802 -5.695 1.00 53.62 129 GLY A CA 1
ATOM 1006 C C . GLY A 1 129 ? -4.393 15.949 -4.416 1.00 53.62 129 GLY A C 1
ATOM 1007 O O . GLY A 1 129 ? -3.459 15.207 -4.138 1.00 53.62 129 GLY A O 1
ATOM 1008 N N . GLN A 1 130 ? -4.723 16.961 -3.616 1.00 57.81 130 GLN A N 1
ATOM 1009 C CA . GLN A 1 130 ? -4.013 17.270 -2.365 1.00 57.81 130 GLN A CA 1
ATOM 1010 C C . GLN A 1 130 ? -4.843 16.986 -1.114 1.00 57.81 130 GLN A C 1
ATOM 1012 O O . GLN A 1 130 ? -4.311 17.048 -0.013 1.00 57.81 130 GLN A O 1
ATOM 1017 N N . LEU A 1 131 ? -6.132 16.688 -1.286 1.00 68.12 131 LEU A N 1
ATOM 1018 C CA . LEU A 1 131 ? -7.084 16.507 -0.204 1.00 68.12 131 LEU A CA 1
ATOM 1019 C C . LEU A 1 131 ? -8.138 15.488 -0.630 1.00 68.12 131 LEU A C 1
ATOM 1021 O O . LEU A 1 131 ? -8.799 15.663 -1.652 1.00 68.12 131 LEU A O 1
ATOM 1025 N N . LEU A 1 132 ? -8.307 14.456 0.184 1.00 77.81 132 LEU A N 1
ATOM 1026 C CA . LEU A 1 132 ? -9.459 13.568 0.147 1.00 77.81 132 LEU A CA 1
ATOM 1027 C C . LEU A 1 132 ? -10.056 13.606 1.548 1.00 77.81 132 LEU A C 1
ATOM 1029 O O . LEU A 1 132 ? -9.357 13.305 2.514 1.00 77.81 132 LEU A O 1
ATOM 1033 N N . ARG A 1 133 ? -11.301 14.059 1.689 1.00 82.62 133 ARG A N 1
ATOM 1034 C CA . ARG A 1 133 ? -11.907 14.250 3.012 1.00 82.62 133 ARG A CA 1
ATOM 1035 C C . ARG A 1 133 ? -12.296 12.904 3.628 1.00 82.62 133 ARG A C 1
ATOM 1037 O O . ARG A 1 133 ? -12.669 11.987 2.891 1.00 82.62 133 ARG A O 1
ATOM 1044 N N . PRO A 1 134 ? -12.325 12.784 4.968 1.00 86.56 134 PRO A N 1
ATOM 1045 C CA . PRO A 1 134 ? -12.759 11.560 5.640 1.00 86.56 134 PRO A CA 1
ATOM 1046 C C . PRO A 1 134 ? -14.114 11.036 5.138 1.00 86.56 134 PRO A C 1
ATOM 1048 O O . PRO A 1 134 ? -14.234 9.852 4.827 1.00 86.56 134 PRO A O 1
ATOM 1051 N N . LYS A 1 135 ? -15.113 11.911 4.950 1.00 87.12 135 LYS A N 1
ATOM 1052 C CA . LYS A 1 135 ? -16.410 11.556 4.343 1.00 87.12 135 LYS A CA 1
ATOM 1053 C C . LYS A 1 135 ? -16.304 10.894 2.972 1.00 87.12 135 LYS A C 1
ATOM 1055 O O . LYS A 1 135 ? -17.051 9.959 2.685 1.00 87.12 135 LYS A O 1
ATOM 1060 N N . GLU A 1 136 ? -15.393 11.361 2.124 1.00 88.00 136 GLU A N 1
ATOM 1061 C CA . GLU A 1 136 ? -15.188 10.799 0.788 1.00 88.00 136 GLU A CA 1
ATOM 1062 C C . GLU A 1 136 ? -14.565 9.405 0.882 1.00 88.00 136 GLU A C 1
ATOM 1064 O O . GLU A 1 136 ? -15.040 8.486 0.218 1.00 88.00 136 GLU A O 1
ATOM 1069 N N . ILE A 1 137 ? -13.587 9.206 1.773 1.00 90.25 137 ILE A N 1
ATOM 1070 C CA . ILE A 1 137 ? -13.009 7.878 2.037 1.00 90.25 137 ILE A CA 1
ATOM 1071 C C . ILE A 1 137 ? -14.077 6.915 2.565 1.00 90.25 137 ILE A C 1
ATOM 1073 O O . ILE A 1 137 ? -14.235 5.813 2.032 1.00 90.25 137 ILE A O 1
ATOM 1077 N N . ARG A 1 138 ? -14.870 7.334 3.561 1.00 92.00 138 ARG A N 1
ATOM 1078 C CA . ARG A 1 138 ? -15.979 6.524 4.095 1.00 92.00 138 ARG A CA 1
ATOM 1079 C C . ARG A 1 138 ? -16.983 6.163 3.002 1.00 92.00 138 ARG A C 1
ATOM 1081 O O . ARG A 1 138 ? -17.434 5.020 2.939 1.00 92.00 138 ARG A O 1
ATOM 1088 N N . HIS A 1 139 ? -17.312 7.106 2.120 1.00 91.88 139 HIS A N 1
ATOM 1089 C CA . HIS A 1 139 ? -18.189 6.858 0.980 1.00 91.88 139 HIS A CA 1
ATOM 1090 C C . HIS A 1 139 ? -17.593 5.833 0.004 1.00 91.88 139 HIS A C 1
ATOM 1092 O O . HIS A 1 139 ? -18.285 4.887 -0.377 1.00 91.88 139 HIS A O 1
ATOM 1098 N N . LEU A 1 140 ? -16.311 5.969 -0.354 1.00 92.06 140 LEU A N 1
ATOM 1099 C CA . LEU A 1 140 ? -15.618 5.032 -1.240 1.00 92.06 140 LEU A CA 1
ATOM 1100 C C . LEU A 1 140 ? -15.611 3.615 -0.658 1.00 92.06 140 LEU A C 1
ATOM 1102 O O . LEU A 1 140 ? -15.973 2.674 -1.364 1.00 92.06 140 LEU A O 1
ATOM 1106 N N . ILE A 1 141 ? -15.283 3.457 0.625 1.00 94.38 141 ILE A N 1
ATOM 1107 C CA . ILE A 1 141 ? -15.308 2.156 1.311 1.00 94.38 141 ILE A CA 1
ATOM 1108 C C . ILE A 1 141 ? -16.738 1.593 1.357 1.00 94.38 141 ILE A C 1
ATOM 1110 O O . ILE A 1 141 ? -16.964 0.433 1.012 1.00 94.38 141 ILE A O 1
ATOM 1114 N N . ARG A 1 142 ? -17.738 2.411 1.709 1.00 95.00 142 ARG A N 1
ATOM 1115 C CA . ARG A 1 142 ? -19.132 1.945 1.800 1.00 95.00 142 ARG A CA 1
ATOM 1116 C C . ARG A 1 142 ? -19.708 1.528 0.450 1.00 95.00 142 ARG A C 1
ATOM 1118 O O . ARG A 1 142 ? -20.466 0.565 0.384 1.00 95.00 142 ARG A O 1
ATOM 1125 N N . SER A 1 143 ? -19.343 2.211 -0.630 1.00 94.12 143 SER A N 1
ATOM 1126 C CA . SER A 1 143 ? -19.864 1.902 -1.968 1.00 94.12 143 SER A CA 1
ATOM 1127 C C . SER A 1 143 ? -19.423 0.535 -2.515 1.00 94.12 143 SER A C 1
ATOM 1129 O O . SER A 1 143 ? -20.077 0.018 -3.416 1.00 94.12 143 SER A O 1
ATOM 1131 N N . ILE A 1 144 ? -18.395 -0.095 -1.927 1.00 94.25 144 ILE A N 1
ATOM 1132 C CA . ILE A 1 144 ? -18.019 -1.497 -2.200 1.00 94.25 144 ILE A CA 1
ATOM 1133 C C . ILE A 1 144 ? -18.571 -2.487 -1.159 1.00 94.25 144 ILE A C 1
ATOM 1135 O O . ILE A 1 144 ? -18.104 -3.620 -1.065 1.00 94.25 144 ILE A O 1
ATOM 1139 N N . GLY A 1 145 ? -19.554 -2.071 -0.355 1.00 94.25 145 GLY A N 1
ATOM 1140 C CA . GLY A 1 145 ? -20.222 -2.925 0.630 1.00 94.25 145 GLY A CA 1
ATOM 1141 C C . GLY A 1 145 ? -19.404 -3.201 1.895 1.00 94.25 145 GLY A C 1
ATOM 1142 O O . GLY A 1 145 ? -19.656 -4.193 2.575 1.00 94.25 145 GLY A O 1
ATOM 1143 N N . ARG A 1 146 ? -18.415 -2.355 2.212 1.00 95.00 146 ARG A N 1
ATOM 1144 C CA . ARG A 1 146 ? -17.566 -2.473 3.409 1.00 95.00 146 ARG A CA 1
ATOM 1145 C C . ARG A 1 146 ? -17.925 -1.417 4.458 1.00 95.00 146 ARG A C 1
ATOM 1147 O O . ARG A 1 146 ? -18.534 -0.399 4.137 1.00 95.00 146 ARG A O 1
ATOM 1154 N N . ILE A 1 147 ? -17.553 -1.654 5.717 1.00 96.19 147 ILE A N 1
ATOM 1155 C CA . ILE A 1 147 ? -17.841 -0.737 6.830 1.00 96.19 147 ILE A CA 1
ATOM 1156 C C . ILE A 1 147 ? -16.555 0.020 7.174 1.00 96.19 147 ILE A C 1
ATOM 1158 O O . ILE A 1 147 ? -15.624 -0.598 7.679 1.00 96.19 147 ILE A O 1
ATOM 1162 N N . PRO A 1 148 ? -16.475 1.337 6.917 1.00 95.50 148 PRO A N 1
ATOM 1163 C CA . PRO A 1 148 ? -15.268 2.090 7.219 1.00 95.50 148 PRO A CA 1
ATOM 1164 C C . PRO A 1 148 ? -15.049 2.204 8.729 1.00 95.50 148 PRO A C 1
ATOM 1166 O O . PRO A 1 148 ? -15.973 2.515 9.486 1.00 95.50 148 PRO A O 1
ATOM 1169 N N . ALA A 1 149 ? -13.805 2.012 9.152 1.00 95.06 149 ALA A N 1
ATOM 1170 C CA . ALA A 1 149 ? -13.355 2.187 10.521 1.00 95.06 149 ALA A CA 1
ATOM 1171 C C . ALA A 1 149 ? -12.098 3.060 10.567 1.00 95.06 149 ALA A C 1
ATOM 1173 O O . ALA A 1 149 ? -11.098 2.762 9.923 1.00 95.06 149 ALA A O 1
ATOM 1174 N N . GLU A 1 150 ? -12.150 4.128 11.352 1.00 93.88 150 GLU A N 1
ATOM 1175 C CA . GLU A 1 150 ? -10.997 4.964 11.669 1.00 93.88 150 GLU A CA 1
ATOM 1176 C C . GLU A 1 150 ? -10.027 4.186 12.563 1.00 93.88 150 GLU A C 1
ATOM 1178 O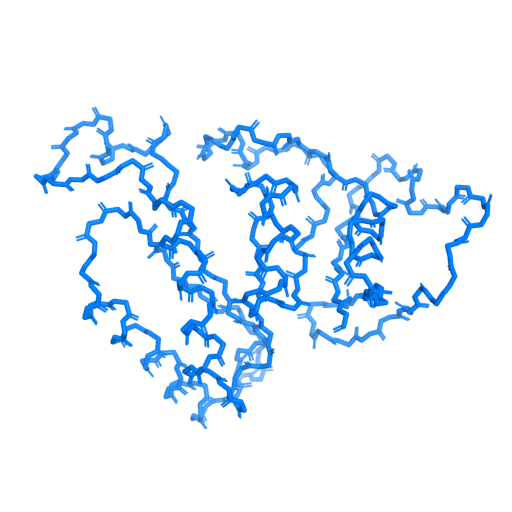 O . GLU A 1 150 ? -10.453 3.529 13.522 1.00 93.88 150 GLU A O 1
ATOM 1183 N N . ARG A 1 151 ? -8.728 4.274 12.269 1.00 93.56 151 ARG A N 1
ATOM 1184 C CA . ARG A 1 151 ? -7.663 3.610 13.033 1.00 93.56 151 ARG A CA 1
ATOM 1185 C C . ARG A 1 151 ? -6.578 4.580 13.492 1.00 93.56 151 ARG A C 1
ATOM 1187 O O . ARG A 1 151 ? -6.382 5.634 12.892 1.00 93.56 151 ARG A O 1
ATOM 1194 N N . ASP A 1 152 ? -5.833 4.180 14.518 1.00 91.12 152 ASP A N 1
ATOM 1195 C CA . ASP A 1 152 ? -4.542 4.796 14.835 1.00 91.12 152 ASP A CA 1
ATOM 1196 C C . ASP A 1 152 ? -3.387 4.180 14.012 1.00 91.12 152 ASP A C 1
ATOM 1198 O O . ASP A 1 152 ? -3.578 3.303 13.160 1.00 91.12 152 ASP A O 1
ATOM 1202 N N . THR A 1 153 ? -2.160 4.647 14.255 1.00 87.31 153 THR A N 1
ATOM 1203 C CA . THR A 1 153 ? -0.936 4.165 13.585 1.00 87.31 153 THR A CA 1
ATOM 1204 C C . THR A 1 153 ? -0.542 2.739 13.984 1.00 87.31 153 THR A C 1
ATOM 1206 O O . THR A 1 153 ? 0.257 2.101 13.302 1.00 87.31 153 THR A O 1
ATOM 1209 N N . THR A 1 154 ? -1.126 2.206 15.061 1.00 90.50 154 THR A N 1
ATOM 1210 C CA . THR A 1 154 ? -0.959 0.816 15.509 1.00 90.50 154 THR A CA 1
ATOM 1211 C C . THR A 1 154 ? -2.104 -0.092 15.065 1.00 90.50 154 THR A C 1
ATOM 1213 O O . THR A 1 154 ? -2.177 -1.237 15.508 1.00 90.50 154 THR A O 1
ATOM 1216 N N . TYR A 1 155 ? -2.974 0.396 14.171 1.00 93.31 155 TYR A N 1
ATOM 1217 C CA . TYR A 1 155 ? -4.128 -0.322 13.626 1.00 93.31 155 TYR A CA 1
ATOM 1218 C C . TYR A 1 155 ? -5.230 -0.655 14.636 1.00 93.31 155 TYR A C 1
ATOM 1220 O O . TYR A 1 155 ? -6.135 -1.444 14.348 1.00 93.31 155 TYR A O 1
ATOM 1228 N N . LYS A 1 156 ? -5.238 -0.003 15.803 1.00 93.69 156 LYS A N 1
ATOM 1229 C CA . LYS A 1 156 ? -6.383 -0.092 16.707 1.00 93.69 156 LYS A CA 1
ATOM 1230 C C . LYS A 1 156 ? -7.538 0.716 16.119 1.00 93.69 156 LYS A C 1
ATOM 1232 O O . LYS A 1 156 ? -7.390 1.904 15.837 1.00 93.69 156 LYS A O 1
ATOM 1237 N N . LYS A 1 157 ? -8.707 0.081 15.978 1.00 94.50 157 LYS A N 1
ATOM 1238 C CA . LYS A 1 157 ? -9.949 0.770 15.600 1.00 94.50 157 LYS A CA 1
ATOM 1239 C C . LYS A 1 157 ? -10.306 1.806 16.670 1.00 94.50 157 LYS A C 1
ATOM 1241 O O . LYS A 1 157 ? -10.513 1.456 17.833 1.00 94.50 157 LYS A O 1
ATOM 1246 N N . ILE A 1 158 ? -10.383 3.068 16.264 1.00 93.31 158 ILE A N 1
ATOM 1247 C CA . ILE A 1 158 ? -10.844 4.194 17.083 1.00 93.31 158 ILE A CA 1
ATOM 1248 C C . ILE A 1 158 ? -12.367 4.274 17.006 1.00 93.31 158 ILE A C 1
ATOM 1250 O O . ILE A 1 158 ? -13.039 4.393 18.030 1.00 93.31 158 ILE A O 1
ATOM 1254 N N . ARG A 1 159 ? -12.917 4.192 15.788 1.00 92.25 159 ARG A N 1
ATOM 1255 C CA . ARG A 1 159 ? -14.352 4.336 15.536 1.00 92.25 159 ARG A CA 1
ATOM 1256 C C . ARG A 1 159 ? -14.778 3.590 14.284 1.00 92.25 159 ARG A C 1
ATOM 1258 O O . ARG A 1 159 ? -14.114 3.675 13.261 1.00 92.25 159 ARG A O 1
ATOM 1265 N N . GLU A 1 160 ? -15.920 2.918 14.347 1.00 94.94 160 GLU A N 1
ATOM 1266 C CA . GLU A 1 160 ? -16.524 2.221 13.211 1.00 94.94 160 GLU A CA 1
ATOM 1267 C C . GLU A 1 160 ? -17.811 2.933 12.770 1.00 94.94 160 GLU A C 1
ATOM 1269 O O . GLU A 1 160 ? -18.655 3.287 13.597 1.00 94.94 160 GLU A O 1
ATOM 1274 N N . TYR A 1 161 ? -17.961 3.169 11.468 1.00 93.38 161 TYR A N 1
ATOM 1275 C CA . TYR A 1 161 ? -19.018 4.005 10.893 1.00 93.38 161 TYR A CA 1
ATOM 1276 C C . TYR A 1 161 ? -20.105 3.143 10.233 1.00 93.38 161 TYR A C 1
ATOM 1278 O O . TYR A 1 161 ? -20.288 3.150 9.010 1.00 93.38 161 TYR A O 1
ATOM 1286 N N . GLN A 1 162 ? -20.843 2.407 11.072 1.00 92.94 162 GLN A N 1
ATOM 1287 C CA . GLN A 1 162 ? -21.963 1.533 10.681 1.00 92.94 162 GLN A CA 1
ATOM 1288 C C . GLN A 1 162 ? -23.014 2.261 9.825 1.00 92.94 162 GLN A C 1
ATOM 1290 O O . GLN A 1 162 ? -23.521 1.724 8.843 1.00 92.94 162 GLN A O 1
ATOM 1295 N N . VAL A 1 163 ? -23.294 3.520 10.163 1.00 90.62 163 VAL A N 1
ATOM 1296 C CA . VAL A 1 163 ? -24.175 4.427 9.417 1.00 90.62 163 VAL A CA 1
ATOM 1297 C C . VAL A 1 163 ? -23.412 5.721 9.150 1.00 90.62 163 VAL A C 1
ATOM 1299 O O . VAL A 1 163 ? -22.579 6.119 9.967 1.00 90.62 163 VAL A O 1
ATOM 1302 N N . GLU A 1 164 ? -23.667 6.372 8.010 1.00 87.69 164 GLU A N 1
ATOM 1303 C CA . GLU A 1 164 ? -23.062 7.679 7.752 1.00 87.69 164 GLU A CA 1
ATOM 1304 C C . GLU A 1 164 ? -23.668 8.734 8.686 1.00 87.69 164 GLU A C 1
ATOM 1306 O O . GLU A 1 164 ? -24.895 8.863 8.731 1.00 87.69 164 GLU A O 1
ATOM 1311 N N . PRO A 1 165 ? -22.840 9.500 9.411 1.00 83.56 165 PRO A N 1
ATOM 1312 C CA . PRO A 1 165 ? -23.311 10.626 10.204 1.00 83.56 165 PRO A CA 1
ATOM 1313 C C . PRO A 1 165 ? -24.085 11.635 9.340 1.00 83.56 165 PRO A C 1
ATOM 1315 O O . PRO A 1 165 ? -23.678 11.974 8.230 1.00 83.56 165 PRO A O 1
ATOM 1318 N N . THR A 1 166 ? -25.224 12.120 9.841 1.00 72.19 166 THR A N 1
ATOM 1319 C CA . THR A 1 166 ? -26.134 13.019 9.106 1.00 72.19 166 THR A CA 1
ATOM 1320 C C . THR A 1 166 ? -25.733 14.501 9.153 1.00 72.19 166 THR A C 1
ATOM 1322 O O . THR A 1 166 ? -26.328 15.303 8.439 1.00 72.19 166 THR A O 1
ATOM 1325 N N . GLY A 1 167 ? -24.741 14.877 9.968 1.00 65.00 167 GLY A N 1
ATOM 1326 C CA . GLY A 1 167 ? -24.145 16.222 10.015 1.00 65.00 167 GLY A CA 1
ATOM 1327 C C . GLY A 1 167 ? -22.727 16.237 9.438 1.00 65.00 167 GLY A C 1
ATOM 1328 O O . GLY A 1 167 ? -22.141 15.172 9.243 1.00 65.00 167 GLY A O 1
ATOM 1329 N N . SER A 1 168 ? -22.164 17.420 9.166 1.00 59.22 168 SER A N 1
ATOM 1330 C CA . SER A 1 168 ? -20.712 17.520 8.993 1.00 59.22 168 SER A CA 1
ATOM 1331 C C . SER A 1 168 ? -20.070 17.201 10.342 1.00 59.22 168 SER A C 1
ATOM 1333 O O . SER A 1 168 ? -20.377 17.818 11.363 1.00 59.22 168 SER A O 1
ATOM 1335 N N . GLU A 1 169 ? -19.281 16.130 10.400 1.00 62.94 169 GLU A N 1
ATOM 1336 C CA . GLU A 1 169 ? -18.523 15.859 11.613 1.00 62.94 169 GLU A CA 1
ATOM 1337 C C . GLU A 1 169 ? -17.363 16.841 11.698 1.00 62.94 169 GLU A C 1
ATOM 1339 O O . GLU A 1 169 ? -16.835 17.264 10.674 1.00 62.94 169 GLU A O 1
ATOM 1344 N N . GLY A 1 170 ? -16.898 17.145 12.913 1.00 55.97 170 GLY A N 1
ATOM 1345 C CA . GLY A 1 170 ? -15.747 18.029 13.096 1.00 55.97 170 GLY A CA 1
ATOM 1346 C C . GLY A 1 170 ? -14.518 17.604 12.284 1.00 55.97 170 GLY A C 1
ATOM 1347 O O . GLY A 1 170 ? -13.727 18.474 11.965 1.00 55.97 170 GLY A O 1
ATOM 1348 N N . LEU A 1 171 ? -14.398 16.311 11.916 1.00 56.78 171 LEU A N 1
ATOM 1349 C CA . LEU A 1 171 ? -13.383 15.734 11.016 1.00 56.78 171 LEU A CA 1
ATOM 1350 C C . LEU A 1 171 ? -13.571 16.066 9.521 1.00 56.78 171 LEU A C 1
ATOM 1352 O O . LEU A 1 171 ? -12.598 16.092 8.772 1.00 56.78 171 LEU A O 1
ATOM 1356 N N . ASP A 1 172 ? -14.803 16.308 9.084 1.00 59.50 172 ASP A N 1
ATOM 1357 C CA . ASP A 1 172 ? -15.147 16.667 7.702 1.00 59.50 172 ASP A CA 1
ATOM 1358 C C . ASP A 1 172 ? -14.983 18.180 7.435 1.00 59.50 172 ASP A C 1
ATOM 1360 O O . ASP A 1 172 ? -14.877 18.593 6.273 1.00 59.50 172 ASP A O 1
ATOM 1364 N N . ASP A 1 173 ? -14.914 18.964 8.520 1.00 55.84 173 ASP A N 1
ATOM 1365 C CA . ASP A 1 173 ? -14.750 20.423 8.559 1.00 55.84 173 ASP A CA 1
ATOM 1366 C C . ASP A 1 173 ? -13.347 20.866 9.040 1.00 55.84 173 ASP A C 1
ATOM 1368 O O . ASP A 1 173 ? -13.113 22.054 9.258 1.00 55.84 173 ASP A O 1
ATOM 1372 N N . VAL A 1 174 ? -12.397 19.937 9.242 1.00 53.28 174 VAL A N 1
ATOM 1373 C CA . VAL A 1 174 ? -11.055 20.274 9.763 1.00 53.28 174 VAL A CA 1
ATOM 1374 C C . VAL A 1 174 ? -10.261 21.023 8.695 1.00 53.28 174 VAL A C 1
ATOM 1376 O O . VAL A 1 174 ? -9.793 20.435 7.726 1.00 53.28 174 VAL A O 1
ATOM 1379 N N . GLU A 1 175 ? -10.040 22.317 8.918 1.00 49.72 175 GLU A N 1
ATOM 1380 C CA . GLU A 1 175 ? -9.063 23.135 8.177 1.00 49.72 175 GLU A CA 1
ATOM 1381 C C . GLU A 1 175 ? -7.600 22.882 8.620 1.00 49.72 175 GLU A C 1
ATOM 1383 O O . GLU A 1 175 ? -6.669 23.492 8.103 1.00 49.72 175 GLU A O 1
ATOM 1388 N N . GLY A 1 176 ? -7.378 21.989 9.591 1.00 48.25 176 GLY A N 1
ATOM 1389 C CA . GLY A 1 176 ? -6.078 21.673 10.200 1.00 48.25 176 GLY A CA 1
ATOM 1390 C C . GLY A 1 176 ? -5.524 20.259 9.944 1.00 48.25 176 GLY A C 1
ATOM 1391 O O . GLY A 1 176 ? -6.206 19.357 9.464 1.00 48.25 176 GLY A O 1
ATOM 1392 N N . TYR A 1 177 ? -4.259 20.071 10.330 1.00 50.62 177 TYR A N 1
ATOM 1393 C CA . TYR A 1 177 ? -3.424 18.876 10.136 1.00 50.62 177 TYR A CA 1
ATOM 1394 C C . TYR A 1 177 ? -3.879 17.645 10.936 1.00 50.62 177 TYR A C 1
ATOM 1396 O O . TYR A 1 177 ? -3.192 17.208 11.863 1.00 50.62 177 TYR A O 1
ATOM 1404 N N . LYS A 1 178 ? -5.037 17.067 10.619 1.00 58.28 178 LYS A N 1
ATOM 1405 C CA . LYS A 1 178 ? -5.413 15.769 11.180 1.00 58.28 178 LYS A CA 1
ATOM 1406 C C . LYS A 1 178 ? -5.412 14.711 10.089 1.00 58.28 178 LYS A C 1
ATOM 1408 O O . LYS A 1 178 ? -6.328 14.634 9.278 1.00 58.28 178 LYS A O 1
ATOM 1413 N N . GLU A 1 179 ? -4.359 13.902 10.087 1.00 68.00 179 GLU A N 1
ATOM 1414 C CA . GLU A 1 179 ? -4.317 12.678 9.298 1.00 68.00 179 GLU A CA 1
ATOM 1415 C C . GLU A 1 179 ? -5.284 11.665 9.915 1.00 68.00 179 GLU A C 1
ATOM 1417 O O . GLU A 1 179 ? -5.235 11.382 11.116 1.00 68.00 179 GLU A O 1
ATOM 1422 N N . VAL A 1 180 ? -6.201 11.159 9.095 1.00 77.81 180 VAL A N 1
ATOM 1423 C CA . VAL A 1 180 ? -7.154 10.118 9.478 1.00 77.81 180 VAL A CA 1
ATOM 1424 C C . VAL A 1 180 ? -7.012 8.971 8.491 1.00 77.81 180 VAL A C 1
ATOM 1426 O O . VAL A 1 180 ? -7.056 9.192 7.282 1.00 77.81 180 VAL A O 1
ATOM 1429 N N . TRP A 1 181 ? -6.852 7.752 9.003 1.00 84.38 181 TRP A N 1
ATOM 1430 C CA . TRP A 1 181 ? -6.725 6.529 8.208 1.00 84.38 181 TRP A CA 1
ATOM 1431 C C . TRP A 1 181 ? -7.954 5.650 8.385 1.00 84.38 181 TRP A C 1
ATOM 1433 O O . TRP A 1 181 ? -8.505 5.577 9.490 1.00 84.38 181 TRP A O 1
ATOM 1443 N N . PHE A 1 182 ? -8.353 4.953 7.321 1.00 88.06 182 PHE A N 1
ATOM 1444 C CA . PHE A 1 182 ? -9.527 4.088 7.342 1.00 88.06 182 PHE A CA 1
ATOM 1445 C C . PHE A 1 182 ? -9.206 2.665 6.898 1.00 88.06 182 PHE A C 1
ATOM 1447 O O . PHE A 1 182 ? -8.731 2.435 5.791 1.00 88.06 182 PHE A O 1
ATOM 1454 N N . ILE A 1 183 ? -9.587 1.707 7.736 1.00 92.56 183 ILE A N 1
ATOM 1455 C CA . ILE A 1 183 ? -9.642 0.276 7.417 1.00 92.56 183 ILE A CA 1
ATOM 1456 C C . ILE A 1 183 ? -11.098 -0.187 7.312 1.00 92.56 183 ILE A C 1
ATOM 1458 O O . ILE A 1 183 ? -12.020 0.607 7.522 1.00 92.56 183 ILE A O 1
ATOM 1462 N N . PHE A 1 184 ? -11.323 -1.464 7.002 1.00 87.94 184 PHE A N 1
ATOM 1463 C CA . PHE A 1 184 ? -12.648 -2.093 7.013 1.00 87.94 184 PHE A CA 1
ATOM 1464 C C . PHE A 1 184 ? -12.599 -3.590 7.326 1.00 87.94 184 PHE A C 1
ATOM 1466 O O . PHE A 1 184 ? -11.497 -4.179 7.270 1.00 87.94 184 PHE A O 1
#

Radius of gyration: 16.98 Å; Cα contacts (8 Å, |Δi|>4): 313; chains: 1; bounding box: 46×38×41 Å

Mean predicted aligned error: 6.57 Å

Solvent-accessible surface area (backbone atoms only — not comparable to full-atom values): 10482 Å² total; per-residue (Å²): 135,92,61,75,43,78,42,74,45,80,41,34,40,74,77,52,72,65,57,53,50,53,48,52,50,52,53,45,53,54,28,73,76,62,67,33,51,60,32,39,32,66,37,70,36,54,34,82,54,32,64,58,57,77,66,58,74,49,88,80,63,44,70,30,53,52,72,70,52,52,40,48,52,38,34,50,49,38,64,74,27,56,96,68,41,89,34,26,35,42,53,37,52,77,58,23,70,72,54,39,52,54,37,50,78,27,48,22,48,28,48,53,60,25,48,53,74,88,73,67,57,69,71,49,44,48,83,42,74,68,67,57,51,58,62,55,52,41,48,51,40,38,76,74,77,43,55,30,21,36,36,53,96,83,66,50,75,74,45,71,47,88,61,81,75,92,61,86,47,75,74,66,68,55,92,51,83,58,73,51,30,36,34,97

Nearest PDB structures (foldseek):
  6xig-assembly1_A  TM=8.780E-01  e=3.439E-09  Pedobacter heparinus DSM 2366
  6arh-assembly1_C  TM=5.749E-01  e=1.071E-01  Homo sapiens
  3tjx-assembly1_B  TM=4.783E-01  e=1.421E+00  Leishmania major
  6vlf-assembly1_A  TM=2.401E-01  e=1.170E+00  Mus musculus
  6vlf-assembly1_B  TM=1.954E-01  e=1.963E+00  Mus musculus

Secondary structure (DSSP, 8-state):
----EEEEEEESSS--HHHHHHHHHHHHHHHHHH--EEEEEEEE---TT-HHHHTT-STT--SS--HHHHHHHHHHHHHHTTTT--EEEE-HHHH-HHHHHHHHTTT--EE-----S-SHHHHTT--S-S---HHHHHHHHHHTT---EEE-TT--EEEE-SS--SS--TTTS--S----EEE-

Sequence (184 aa):
MGIKSTSTMMFGHLETNEHRVNHLDTIREIQKETGGFTEFVPLNFVYSEAPMYKHQLHEGIRKGASSNDALLVHAISRIMLNNVIDNIQMSWVKEGPKFSQLLLNWGANDFGGTLVNESISTAAGAEFGQLLRPKEIRHLIRSIGRIPAERDTTYKKIREYQVEPTGSEGLDDVEGYKEVWFIF